Protein AF-A0A9D0LQC4-F1 (afdb_monomer)

Nearest PDB structures (foldseek):
  5oge-assembly3_H-2  TM=2.074E-01  e=7.549E-01  Saccharomyces cerevisiae S288C
  7z6n-assembly1_B  TM=1.451E-01  e=5.958E+00  Bordetella bronchiseptica

Mean predicted aligned error: 11.05 Å

pLDDT: mean 78.67, std 15.14, range [37.75, 95.81]

Solvent-accessible surface area (backbone atoms only — not comparable to full-atom values): 15958 Å² total; per-residue (Å²): 135,73,94,80,58,90,65,76,78,42,71,60,46,55,37,40,75,35,43,44,53,74,66,56,33,51,52,52,52,52,52,50,49,49,53,52,52,50,51,50,54,73,44,66,86,55,56,73,66,58,52,50,51,52,52,52,50,53,53,51,49,56,53,49,52,51,53,50,40,60,74,68,64,51,52,59,55,72,58,55,76,72,69,75,78,81,83,83,91,86,51,80,67,58,49,47,51,52,29,50,50,29,45,52,46,50,69,48,48,52,44,48,48,52,50,52,39,59,70,51,33,68,64,46,56,54,68,62,13,54,51,25,42,53,46,33,52,52,49,51,50,42,68,75,71,49,87,59,55,77,45,64,66,60,54,52,48,46,48,51,43,51,45,51,43,53,47,42,43,64,76,27,54,44,79,80,52,61,82,44,47,67,57,53,53,48,51,52,54,51,48,45,51,25,45,53,37,31,60,75,56,41,85,86,40,65,88,80,76,53,70,89,44,69,65,58,55,49,51,55,50,48,51,51,49,53,55,56,38,45,77,62,64,74,53,60,71,65,60,53,50,43,52,54,54,46,53,49,48,48,54,47,49,50,54,51,50,72,69,44,68,46,76,85,26,70,59,55,54,37,38,42,54,39,22,48,51,43,23,51,40,12,72,74,68,103

Radius of gyration: 23.38 Å; Cα contacts (8 Å, |Δi|>4): 230; chains: 1; bounding box: 57×48×60 Å

Foldseek 3Di:
DDPPDPDCPPQQNLVVVLPDDNLVSLLVVLVLVLVLLLLCLVCVVPDPVVNVVVVVVSVVVSVVVSVVSVVVSRRPNVVVVVVVDDDDDDDVVVLCCLAVVLLVCLQCVLLVLLVVLLVQQPAQALVLLVVLVVLLVQLVCCLPPNDFLPDPSLLVSLLSLLLSSLLSSLVRGDPVCVVCVVVVVVSLVSLLSSLCSNVVSVDPPCPPQDPPGSVVSNLVSVLVSLVSSVVSVVDPPSVNSSSSSSSSSSSSSVVQSSVDRDSVRPSSVSSSVSSVSSNCCNPPVD

Structure (mmCIF, N/CA/C/O backbone):
data_AF-A0A9D0LQC4-F1
#
_entry.id   AF-A0A9D0LQC4-F1
#
loop_
_atom_site.group_PDB
_atom_site.id
_atom_site.type_symbol
_atom_site.label_atom_id
_atom_site.label_alt_id
_atom_site.label_comp_id
_atom_site.label_asym_id
_atom_site.label_entity_id
_atom_site.label_seq_id
_atom_site.pdbx_PDB_ins_code
_atom_site.Cartn_x
_atom_site.Cartn_y
_atom_site.Cartn_z
_atom_site.occupancy
_atom_site.B_iso_or_equiv
_atom_site.auth_seq_id
_atom_site.auth_comp_id
_atom_site.auth_asym_id
_atom_site.auth_atom_id
_atom_site.pdbx_PDB_model_num
ATOM 1 N N . MET A 1 1 ? -18.569 -26.842 33.624 1.00 41.56 1 MET A N 1
ATOM 2 C CA . MET A 1 1 ? -17.775 -25.694 33.136 1.00 41.56 1 MET A CA 1
ATOM 3 C C . MET A 1 1 ? -17.081 -26.140 31.862 1.00 41.56 1 MET A C 1
ATOM 5 O O . MET A 1 1 ? -16.075 -26.830 31.942 1.00 41.56 1 MET A O 1
ATOM 9 N N . ASN A 1 2 ? -17.668 -25.853 30.701 1.00 42.66 2 ASN A N 1
ATOM 10 C CA . ASN A 1 2 ? -17.063 -26.209 29.420 1.00 42.66 2 ASN A CA 1
ATOM 11 C C . ASN A 1 2 ? -16.039 -25.136 29.048 1.00 42.66 2 ASN A C 1
ATOM 13 O O . ASN A 1 2 ? -16.407 -24.023 28.688 1.00 42.66 2 ASN A O 1
ATOM 17 N N . LEU A 1 3 ? -14.753 -25.476 29.144 1.00 49.00 3 LEU A N 1
ATOM 18 C CA . LEU A 1 3 ? -13.639 -24.588 28.788 1.00 49.00 3 LEU A CA 1
ATOM 19 C C . LEU A 1 3 ? -13.531 -24.328 27.266 1.00 49.00 3 LEU A C 1
ATOM 21 O O . LEU A 1 3 ? -12.740 -23.492 26.846 1.00 49.00 3 LEU A O 1
ATOM 25 N N . PHE A 1 4 ? -14.323 -25.040 26.453 1.00 50.53 4 PHE A N 1
ATOM 26 C CA . PHE A 1 4 ? -14.275 -25.033 24.984 1.00 50.53 4 PHE A CA 1
ATOM 27 C C . PHE A 1 4 ? -15.650 -24.884 24.315 1.00 50.53 4 PHE A C 1
ATOM 29 O O . PHE A 1 4 ? -15.791 -25.136 23.121 1.00 50.53 4 PHE A O 1
ATOM 36 N N . GLU A 1 5 ? -16.681 -24.475 25.056 1.00 47.91 5 GLU A N 1
ATOM 37 C CA . GLU A 1 5 ? -17.916 -24.021 24.412 1.00 47.91 5 GLU A CA 1
ATOM 38 C C . GLU A 1 5 ? -17.671 -22.616 23.861 1.00 47.91 5 GLU A C 1
ATOM 40 O O . GLU A 1 5 ? -17.075 -21.783 24.548 1.00 47.91 5 GLU A O 1
ATOM 45 N N . ALA A 1 6 ? -18.106 -22.342 22.628 1.00 42.09 6 ALA A N 1
ATOM 46 C CA . ALA A 1 6 ? -18.048 -21.008 22.040 1.00 42.09 6 ALA A CA 1
ATOM 47 C C . ALA A 1 6 ? -18.910 -20.050 22.881 1.00 42.09 6 ALA A C 1
ATOM 49 O O . ALA A 1 6 ? -20.108 -19.879 22.650 1.00 42.09 6 ALA A O 1
ATOM 50 N N . THR A 1 7 ? -18.312 -19.475 23.923 1.00 51.53 7 THR A N 1
ATOM 51 C CA . THR A 1 7 ? -18.994 -18.592 24.862 1.00 51.53 7 THR A CA 1
ATOM 52 C C . THR A 1 7 ? -19.377 -17.315 24.126 1.00 51.53 7 THR A C 1
ATOM 54 O O . THR A 1 7 ? -18.540 -16.554 23.650 1.00 51.53 7 THR A O 1
ATOM 57 N N . ARG A 1 8 ? -20.677 -17.027 24.050 1.00 52.09 8 ARG A N 1
ATOM 58 C CA . ARG A 1 8 ? -21.199 -15.788 23.448 1.00 52.09 8 ARG A CA 1
ATOM 59 C C . ARG A 1 8 ? -20.844 -14.512 24.233 1.00 52.09 8 ARG A C 1
ATOM 61 O O . ARG A 1 8 ? -21.282 -13.440 23.851 1.00 52.09 8 ARG A O 1
ATOM 68 N N . ASN A 1 9 ? -20.013 -14.597 25.275 1.00 57.03 9 ASN A N 1
ATOM 69 C CA . ASN A 1 9 ? -19.626 -13.475 26.140 1.00 57.03 9 ASN A CA 1
ATOM 70 C C . ASN A 1 9 ? -18.322 -12.776 25.717 1.00 57.03 9 ASN A C 1
ATOM 72 O O . ASN A 1 9 ? -17.733 -12.027 26.500 1.00 57.03 9 ASN A O 1
ATOM 76 N N . HIS A 1 10 ? -17.836 -12.999 24.495 1.00 71.44 10 HIS A N 1
ATOM 77 C CA . HIS A 1 10 ? -16.682 -12.257 23.996 1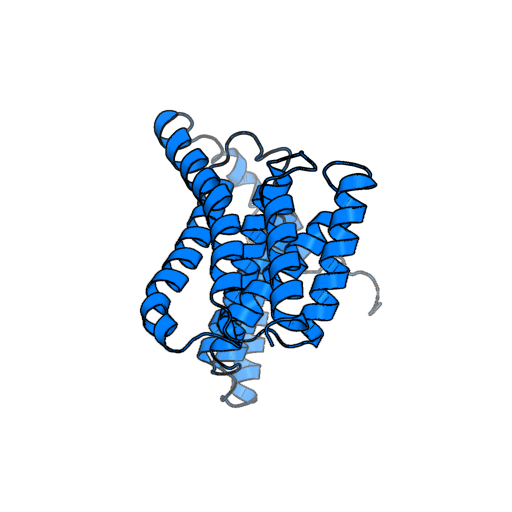.00 71.44 10 HIS A CA 1
ATOM 78 C C . HIS A 1 10 ? -17.007 -10.767 23.832 1.00 71.44 10 HIS A C 1
ATOM 80 O O . HIS A 1 10 ? -18.135 -10.395 23.508 1.00 71.44 10 HIS A O 1
ATOM 86 N N . ILE A 1 11 ? -15.986 -9.917 24.002 1.00 74.56 11 ILE A N 1
ATOM 87 C CA . ILE A 1 11 ? -16.073 -8.447 23.893 1.00 74.56 11 ILE A CA 1
ATOM 88 C C . ILE A 1 11 ? -16.845 -8.022 22.636 1.00 74.56 11 ILE A C 1
ATOM 90 O O . ILE A 1 11 ? -17.669 -7.117 22.687 1.00 74.56 11 ILE A O 1
ATOM 94 N N . HIS A 1 12 ? -16.638 -8.731 21.525 1.00 78.19 12 HIS A N 1
ATOM 95 C CA . HIS A 1 12 ? -17.353 -8.507 20.276 1.00 78.19 12 HIS A CA 1
ATOM 96 C C . HIS A 1 12 ? -18.886 -8.606 20.409 1.00 78.19 12 HIS A C 1
ATOM 98 O O . HIS A 1 12 ? -19.592 -7.724 19.929 1.00 78.19 12 HIS A O 1
ATOM 104 N N . HIS A 1 13 ? -19.403 -9.649 21.063 1.00 77.75 13 HIS A N 1
ATOM 105 C CA . HIS A 1 13 ? -20.843 -9.826 21.268 1.00 77.75 13 HIS A CA 1
ATOM 106 C C . HIS A 1 13 ? -21.399 -8.832 22.285 1.00 77.75 13 HIS A C 1
ATOM 108 O O . HIS A 1 13 ? -22.430 -8.233 22.019 1.00 77.75 13 HIS A O 1
ATOM 114 N N . ARG A 1 14 ? -20.661 -8.546 23.363 1.00 79.31 14 ARG A N 1
ATOM 115 C CA . ARG A 1 14 ? -21.047 -7.515 24.341 1.00 79.31 14 ARG A CA 1
ATOM 116 C C . ARG A 1 14 ? -21.185 -6.130 23.698 1.00 79.31 14 ARG A C 1
ATOM 118 O O . ARG A 1 14 ? -22.116 -5.391 23.993 1.00 79.31 14 ARG A O 1
ATOM 125 N N . LEU A 1 15 ? -20.301 -5.794 22.756 1.00 79.44 15 LEU A N 1
ATOM 126 C CA . LEU A 1 15 ? -20.423 -4.576 21.948 1.00 79.44 15 LEU A CA 1
ATOM 127 C C . LEU A 1 15 ? -21.655 -4.616 21.026 1.00 79.44 15 LEU A C 1
ATOM 129 O O . LEU A 1 15 ? -22.354 -3.612 20.901 1.00 79.44 15 LEU A O 1
ATOM 133 N N . LEU A 1 16 ? -21.966 -5.759 20.408 1.00 77.88 16 LEU A N 1
ATOM 134 C CA . LEU A 1 16 ? -23.202 -5.899 19.624 1.00 77.88 16 LEU A CA 1
ATOM 135 C C . LEU A 1 16 ? -24.456 -5.715 20.495 1.00 77.88 16 LEU A C 1
ATOM 137 O O . LEU A 1 16 ? -25.392 -5.040 20.071 1.00 77.88 16 LEU A O 1
ATOM 141 N N . ASP A 1 17 ? -24.451 -6.242 21.719 1.00 79.19 17 ASP A N 1
ATOM 142 C CA . ASP A 1 17 ? -25.559 -6.122 22.674 1.00 79.19 17 ASP A CA 1
ATOM 143 C C . ASP A 1 17 ? -25.760 -4.669 23.155 1.00 79.19 17 ASP A C 1
ATOM 145 O O . ASP A 1 17 ? -26.887 -4.245 23.421 1.00 79.19 17 ASP A O 1
ATOM 149 N N . LEU A 1 18 ? -24.689 -3.863 23.172 1.00 76.06 18 LEU A N 1
ATOM 150 C CA . LEU A 1 18 ? -24.723 -2.406 23.395 1.00 76.06 18 LEU A CA 1
ATOM 151 C C . LEU A 1 18 ? -25.233 -1.604 22.173 1.00 76.06 18 LEU A C 1
ATOM 153 O O . LEU A 1 18 ? -25.428 -0.385 22.244 1.00 76.06 18 LEU A O 1
ATOM 157 N N . GLY A 1 19 ? -25.492 -2.277 21.048 1.00 75.50 19 GLY A N 1
ATOM 158 C CA . GLY A 1 19 ? -26.055 -1.689 19.833 1.00 75.50 19 GLY A CA 1
ATOM 159 C C . GLY A 1 19 ? -25.027 -1.225 18.797 1.00 75.50 19 GLY A C 1
ATOM 160 O O . GLY A 1 19 ? -25.399 -0.477 17.889 1.00 75.50 19 GLY A O 1
ATOM 161 N N . PHE A 1 20 ? -23.759 -1.643 18.906 1.00 74.19 20 PHE A N 1
ATOM 162 C CA . PHE A 1 20 ? -22.771 -1.450 17.839 1.00 74.19 20 PHE A CA 1
ATOM 163 C C . PHE A 1 20 ? -23.038 -2.404 16.667 1.00 74.19 20 PHE A C 1
ATOM 165 O O . PHE A 1 20 ? -23.526 -3.519 16.847 1.00 74.19 20 PHE A O 1
ATOM 172 N N . ILE A 1 21 ? -22.702 -1.986 15.444 1.00 77.94 21 ILE A N 1
ATOM 173 C CA . ILE A 1 21 ? -22.691 -2.902 14.291 1.00 77.94 21 ILE A CA 1
ATOM 174 C C . ILE A 1 21 ? -21.387 -3.708 14.257 1.00 77.94 21 ILE A C 1
ATOM 176 O O . ILE A 1 21 ? -20.356 -3.253 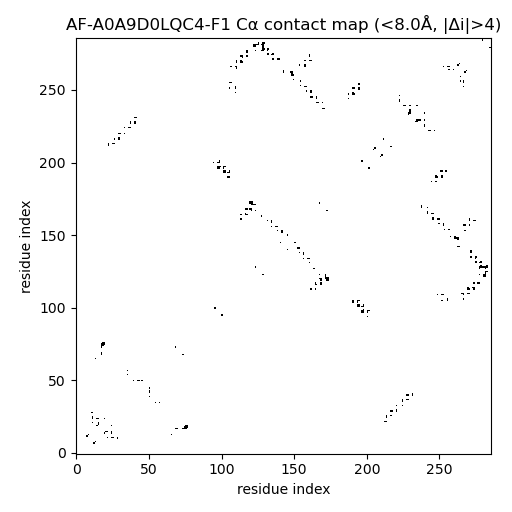14.744 1.00 77.94 21 ILE A O 1
ATOM 180 N N . HIS A 1 22 ? -21.404 -4.873 13.602 1.00 74.38 22 HIS A N 1
ATOM 181 C CA . HIS A 1 22 ? -20.256 -5.792 13.520 1.00 74.38 22 HIS A CA 1
ATOM 182 C C . HIS A 1 22 ? -18.936 -5.097 13.140 1.00 74.38 22 HIS A C 1
ATOM 184 O O . HIS A 1 22 ? -17.911 -5.299 13.783 1.00 74.38 22 HIS A O 1
ATOM 190 N N . GLN A 1 23 ? -18.974 -4.217 12.135 1.00 68.50 23 GLN A N 1
ATOM 191 C CA . GLN A 1 23 ? -17.798 -3.467 11.686 1.00 68.50 23 GLN A CA 1
ATOM 192 C C . GLN A 1 23 ? -17.237 -2.539 12.773 1.00 68.50 23 GLN A C 1
ATOM 194 O O . GLN A 1 23 ? -16.025 -2.445 12.933 1.00 68.50 23 GLN A O 1
ATOM 199 N N . GLU A 1 24 ? -18.104 -1.878 13.540 1.00 72.00 24 GLU A N 1
ATOM 200 C CA . GLU A 1 24 ? -17.698 -0.957 14.606 1.00 72.00 24 GLU A CA 1
ATOM 201 C C . GLU A 1 24 ? -17.077 -1.712 15.775 1.00 72.00 24 GLU A C 1
ATOM 203 O O . GLU A 1 24 ? -16.017 -1.319 16.258 1.00 72.00 24 GLU A O 1
ATOM 208 N N . SER A 1 25 ? -17.675 -2.842 16.163 1.00 78.38 25 SER A N 1
ATOM 209 C CA . SER A 1 25 ? -17.123 -3.718 17.197 1.00 78.38 25 SER A CA 1
ATOM 210 C C . SER A 1 25 ? -15.699 -4.161 16.852 1.00 78.38 25 SER A C 1
ATOM 212 O O . SER A 1 25 ? -14.809 -4.107 17.699 1.00 78.38 25 SER A O 1
ATOM 214 N N . VAL A 1 26 ? -15.452 -4.549 15.597 1.00 77.56 26 VAL A N 1
ATOM 215 C CA . VAL A 1 26 ? -14.119 -4.971 15.145 1.00 77.56 26 VAL A CA 1
ATOM 216 C C . VAL A 1 26 ? -13.118 -3.806 15.143 1.00 77.56 26 VAL A C 1
ATOM 218 O O . VAL A 1 26 ? -11.999 -3.972 15.622 1.00 77.56 26 VAL A O 1
ATOM 221 N N . ILE A 1 27 ? -13.515 -2.609 14.693 1.00 74.44 27 ILE A N 1
ATOM 222 C CA . ILE A 1 27 ? -12.653 -1.410 14.722 1.00 74.44 27 ILE A CA 1
ATOM 223 C C . ILE A 1 27 ? -12.265 -1.034 16.158 1.00 74.44 27 ILE A C 1
ATOM 225 O O . ILE A 1 27 ? -11.111 -0.676 16.407 1.00 74.44 27 ILE A O 1
ATOM 229 N N . ILE A 1 28 ? -13.200 -1.132 17.108 1.00 78.69 28 ILE A N 1
ATOM 230 C CA . ILE A 1 28 ? -12.937 -0.882 18.533 1.00 78.69 28 ILE A CA 1
ATOM 231 C C . ILE A 1 28 ? -11.916 -1.891 19.066 1.00 78.69 28 ILE A C 1
ATOM 233 O O . ILE A 1 28 ? -10.938 -1.491 19.695 1.00 78.69 28 ILE A O 1
ATOM 237 N N . ILE A 1 29 ? -12.104 -3.182 18.774 1.00 82.75 29 ILE A N 1
ATOM 238 C CA . ILE A 1 29 ? -11.183 -4.241 19.208 1.00 82.75 29 ILE A CA 1
ATOM 239 C C . ILE A 1 29 ? -9.777 -4.008 18.644 1.00 82.75 29 ILE A C 1
ATOM 241 O O . ILE A 1 29 ? -8.808 -4.074 19.397 1.00 82.75 29 ILE A O 1
ATOM 245 N N . TYR A 1 30 ? -9.644 -3.678 17.357 1.00 80.75 30 TYR A N 1
ATOM 246 C CA . TYR A 1 30 ? -8.330 -3.414 16.765 1.00 80.75 30 TYR A CA 1
ATOM 247 C C . TYR A 1 30 ? -7.676 -2.144 17.316 1.00 80.75 30 TYR A C 1
ATOM 249 O O . TYR A 1 30 ? -6.467 -2.113 17.536 1.00 80.75 30 TYR A O 1
ATOM 257 N N . SER A 1 31 ? -8.464 -1.103 17.582 1.00 79.31 31 SER A N 1
ATOM 258 C CA . SER A 1 31 ? -7.963 0.132 18.192 1.00 79.31 31 SER A CA 1
ATOM 259 C C . SER A 1 31 ? -7.447 -0.130 19.608 1.00 79.31 31 SER A C 1
ATOM 261 O O . SER A 1 31 ? -6.374 0.340 19.978 1.00 79.31 31 SER A O 1
ATOM 263 N N . LEU A 1 32 ? -8.169 -0.944 20.382 1.00 86.62 32 LEU A N 1
ATOM 264 C CA . LEU A 1 32 ? -7.732 -1.375 21.702 1.00 86.62 32 LEU A CA 1
ATOM 265 C C . LEU A 1 32 ? -6.452 -2.218 21.624 1.00 86.62 32 LEU A C 1
ATOM 267 O O . LEU A 1 32 ? -5.502 -1.957 22.359 1.00 86.62 32 LEU A O 1
ATOM 271 N N . GLN A 1 33 ? -6.393 -3.183 20.701 1.00 87.94 33 GLN A N 1
ATOM 272 C CA . GLN A 1 33 ? -5.187 -3.971 20.439 1.00 87.94 33 GLN A CA 1
ATOM 273 C C . GLN A 1 33 ? -3.985 -3.065 20.141 1.00 87.94 33 GLN A C 1
ATOM 275 O O . GLN A 1 33 ? -2.893 -3.307 20.649 1.00 87.94 33 GLN A O 1
ATOM 280 N N . MET A 1 34 ? -4.181 -1.991 19.377 1.00 82.75 34 MET A N 1
ATOM 281 C CA . MET A 1 34 ? -3.117 -1.034 19.086 1.00 82.75 34 MET A CA 1
ATOM 282 C C . MET A 1 34 ? -2.615 -0.269 20.302 1.00 82.75 34 MET A C 1
ATOM 284 O O . MET A 1 34 ? -1.412 -0.015 20.390 1.00 82.75 34 MET A O 1
ATOM 288 N N . VAL A 1 35 ? -3.489 0.063 21.254 1.00 86.62 35 VAL A N 1
ATOM 289 C CA . VAL A 1 35 ? -3.068 0.636 22.539 1.00 86.62 35 VAL A CA 1
ATOM 290 C C . VAL A 1 35 ? -2.161 -0.350 23.274 1.00 86.62 35 VAL A C 1
ATOM 292 O O . VAL A 1 35 ? -1.063 0.028 23.673 1.00 86.62 35 VAL A O 1
ATOM 295 N N . PHE A 1 36 ? -2.552 -1.626 23.365 1.00 89.19 36 PHE A N 1
ATOM 296 C CA . PHE A 1 36 ? -1.725 -2.660 23.997 1.00 89.19 36 PHE A CA 1
ATOM 297 C C . PHE A 1 36 ? -0.366 -2.835 23.310 1.00 89.19 36 PHE A C 1
ATOM 299 O O . PHE A 1 36 ? 0.660 -2.843 23.988 1.00 89.19 36 PHE A O 1
ATOM 306 N N . VAL A 1 37 ? -0.337 -2.930 21.975 1.00 86.50 37 VAL A N 1
ATOM 307 C CA . VAL A 1 37 ? 0.913 -3.048 21.202 1.00 86.50 37 VAL A CA 1
ATOM 308 C C . VAL A 1 37 ? 1.810 -1.832 21.433 1.00 86.50 37 VAL A C 1
ATOM 310 O O . VAL A 1 37 ? 3.004 -1.983 21.676 1.00 86.50 37 VAL A O 1
ATOM 313 N N . THR A 1 38 ? 1.235 -0.628 21.415 1.00 84.88 38 THR A N 1
ATOM 314 C CA . THR A 1 38 ? 1.976 0.619 21.644 1.00 84.88 38 THR A CA 1
ATOM 315 C C . THR A 1 38 ? 2.577 0.657 23.045 1.00 84.88 38 THR A C 1
ATOM 317 O O . THR A 1 38 ? 3.768 0.928 23.187 1.00 84.88 38 THR A O 1
ATOM 320 N N . CYS A 1 39 ? 1.794 0.326 24.074 1.00 87.81 39 CYS A N 1
ATOM 321 C CA . CYS A 1 39 ? 2.292 0.219 25.443 1.00 87.81 39 CYS A CA 1
ATOM 322 C C . CYS A 1 39 ? 3.417 -0.815 25.553 1.00 87.81 39 CYS A C 1
ATOM 324 O O . CYS A 1 39 ? 4.441 -0.516 26.157 1.00 87.81 39 CYS A O 1
ATOM 326 N N . GLY A 1 40 ? 3.272 -1.988 24.928 1.00 86.88 40 GLY A N 1
ATOM 327 C CA . GLY A 1 40 ? 4.304 -3.027 24.936 1.00 86.88 40 GLY A CA 1
ATOM 328 C C . GLY A 1 40 ? 5.621 -2.577 24.301 1.00 86.88 40 GLY A C 1
ATOM 329 O O . GLY A 1 40 ? 6.687 -2.843 24.847 1.00 86.88 40 GLY A O 1
ATOM 330 N N . VAL A 1 41 ? 5.566 -1.844 23.184 1.00 84.25 41 VAL A N 1
ATOM 331 C CA . VAL A 1 41 ? 6.770 -1.294 22.538 1.00 84.25 41 VAL A CA 1
ATOM 332 C C . VAL A 1 41 ? 7.427 -0.215 23.399 1.00 84.25 41 VAL A C 1
ATOM 334 O O . VAL A 1 41 ? 8.650 -0.209 23.525 1.00 84.25 41 VAL A O 1
ATOM 337 N N . LEU A 1 42 ? 6.642 0.698 23.980 1.00 85.69 42 LEU A N 1
ATOM 338 C CA . LEU A 1 42 ? 7.171 1.812 24.775 1.00 85.69 42 LEU A CA 1
ATOM 339 C C . LEU A 1 42 ? 7.748 1.352 26.119 1.00 85.69 42 LEU A C 1
ATOM 341 O O . LEU A 1 42 ? 8.769 1.874 26.548 1.00 85.69 42 LEU A O 1
ATOM 345 N N . LEU A 1 43 ? 7.125 0.359 26.754 1.00 89.31 43 LEU A N 1
ATOM 346 C CA . LEU A 1 43 ? 7.527 -0.172 28.059 1.00 89.31 43 LEU A CA 1
ATOM 347 C C . LEU A 1 43 ? 8.497 -1.357 27.949 1.00 89.31 43 LEU A C 1
ATOM 349 O O . LEU A 1 43 ? 8.781 -2.008 28.946 1.00 89.31 43 LEU A O 1
ATOM 353 N N . ARG A 1 44 ? 9.021 -1.666 26.756 1.00 86.75 44 ARG A N 1
ATOM 354 C CA . ARG A 1 44 ? 9.845 -2.868 26.507 1.00 86.75 44 ARG A CA 1
ATOM 355 C C . ARG A 1 44 ? 11.107 -2.990 27.370 1.00 86.75 44 ARG A C 1
ATOM 357 O O . ARG A 1 44 ? 11.668 -4.076 27.453 1.00 86.75 44 ARG A O 1
ATOM 364 N N . TYR A 1 45 ? 11.601 -1.875 27.906 1.00 88.81 45 TYR A N 1
ATOM 365 C CA . TYR A 1 45 ? 12.809 -1.812 28.733 1.00 88.81 45 TYR A CA 1
ATOM 366 C C . TYR A 1 45 ? 12.494 -1.613 30.221 1.00 88.81 45 TYR A C 1
ATOM 368 O O . TYR A 1 45 ? 13.413 -1.514 31.028 1.00 88.81 45 TYR A O 1
ATOM 376 N N . GLU A 1 46 ? 11.211 -1.543 30.575 1.00 92.69 46 GLU A N 1
ATOM 377 C CA . GLU A 1 46 ? 10.758 -1.414 31.955 1.00 92.69 46 GLU A CA 1
ATOM 378 C C . GLU A 1 46 ? 10.719 -2.775 32.659 1.00 92.69 46 GLU A C 1
ATOM 380 O O . GLU A 1 46 ? 10.851 -3.836 32.042 1.00 92.69 46 GLU A O 1
ATOM 385 N N . SER A 1 47 ? 10.526 -2.755 33.979 1.00 94.25 47 SER A N 1
ATOM 386 C CA . SER A 1 47 ? 10.437 -3.980 34.772 1.00 94.25 47 SER A CA 1
ATOM 387 C C . SER A 1 47 ? 9.219 -4.830 34.387 1.00 94.25 47 SER A C 1
ATOM 389 O O . SER A 1 47 ? 8.143 -4.321 34.055 1.00 94.25 47 SER A O 1
ATOM 391 N N . ASN A 1 48 ? 9.358 -6.154 34.506 1.00 92.75 48 ASN A N 1
ATOM 392 C CA . ASN A 1 48 ? 8.265 -7.099 34.245 1.00 92.75 48 ASN A CA 1
ATOM 393 C C . ASN A 1 48 ? 7.020 -6.801 35.097 1.00 92.75 48 ASN A C 1
ATOM 395 O O . ASN A 1 48 ? 5.894 -6.983 34.638 1.00 92.75 48 ASN A O 1
ATOM 399 N N . GLU A 1 49 ? 7.223 -6.313 36.322 1.00 94.88 49 GLU A N 1
ATOM 400 C CA . GLU A 1 49 ? 6.152 -5.920 37.239 1.00 94.88 49 GLU A CA 1
ATOM 401 C C . GLU A 1 49 ? 5.376 -4.709 36.716 1.00 94.88 49 GLU A C 1
ATOM 403 O O . GLU A 1 49 ? 4.146 -4.722 36.713 1.00 94.88 49 GLU A O 1
ATOM 408 N N . MET A 1 50 ? 6.077 -3.688 36.209 1.00 92.69 50 MET A N 1
ATOM 409 C CA . MET A 1 50 ? 5.447 -2.501 35.634 1.00 92.69 50 MET A CA 1
ATOM 410 C C . MET A 1 50 ? 4.669 -2.842 34.360 1.00 92.69 50 MET A C 1
ATOM 412 O O . MET A 1 50 ? 3.527 -2.408 34.202 1.00 92.69 50 MET A O 1
ATOM 416 N N . ILE A 1 51 ? 5.239 -3.675 33.483 1.00 92.25 51 ILE A N 1
ATOM 417 C CA . ILE A 1 51 ? 4.554 -4.157 32.275 1.00 92.25 51 ILE A CA 1
ATOM 418 C C . ILE A 1 51 ? 3.281 -4.929 32.655 1.00 92.25 51 ILE A C 1
ATOM 420 O O . ILE A 1 51 ? 2.212 -4.672 32.093 1.00 92.25 51 ILE A O 1
ATOM 424 N N . ALA A 1 52 ? 3.367 -5.835 33.635 1.00 92.94 52 ALA A N 1
ATOM 425 C CA . ALA A 1 52 ? 2.221 -6.603 34.117 1.00 92.94 52 ALA A CA 1
ATOM 426 C C . ALA A 1 52 ? 1.141 -5.701 34.734 1.00 92.94 52 ALA A C 1
ATOM 428 O O . ALA A 1 52 ? -0.041 -5.866 34.429 1.00 92.94 52 ALA A O 1
ATOM 429 N N . ALA A 1 53 ? 1.534 -4.715 35.545 1.00 94.44 53 ALA A N 1
ATOM 430 C CA . ALA A 1 53 ? 0.616 -3.761 36.159 1.00 94.44 53 ALA A CA 1
ATOM 431 C C . ALA A 1 53 ? -0.127 -2.924 35.106 1.00 94.44 53 ALA A C 1
ATOM 433 O O . ALA A 1 53 ? -1.349 -2.789 35.181 1.00 94.44 53 ALA A O 1
ATOM 434 N N . VAL A 1 54 ? 0.578 -2.416 34.088 1.00 93.31 54 VAL A N 1
ATOM 435 C CA . VAL A 1 54 ? -0.038 -1.656 32.988 1.00 93.31 54 VAL A CA 1
ATOM 436 C C . VAL A 1 54 ? -0.975 -2.540 32.167 1.00 93.31 54 VAL A C 1
ATOM 438 O O . VAL A 1 54 ? -2.095 -2.124 31.869 1.00 93.31 54 VAL A O 1
ATOM 441 N N . TYR A 1 55 ? -0.566 -3.767 31.835 1.00 92.81 55 TYR A N 1
ATOM 442 C CA . TYR A 1 55 ? -1.407 -4.709 31.096 1.00 92.81 55 TYR A CA 1
ATOM 443 C C . TYR A 1 55 ? -2.703 -5.034 31.851 1.00 92.81 55 TYR A C 1
ATOM 445 O O . TYR A 1 55 ? -3.794 -4.913 31.289 1.00 92.81 55 TYR A O 1
ATOM 453 N N . LEU A 1 56 ? -2.596 -5.398 33.133 1.00 94.06 56 LEU A N 1
ATOM 454 C CA . LEU A 1 56 ? -3.751 -5.700 33.978 1.00 94.06 56 LEU A CA 1
ATOM 455 C C . LEU A 1 56 ? -4.634 -4.468 34.186 1.00 94.06 56 LEU A C 1
ATOM 457 O O . LEU A 1 56 ? -5.855 -4.587 34.122 1.00 94.06 56 LEU A O 1
ATOM 461 N N . GLY A 1 57 ? -4.039 -3.287 34.372 1.00 94.31 57 GLY A N 1
ATOM 462 C CA . GLY A 1 57 ? -4.764 -2.024 34.501 1.00 94.31 57 GLY A CA 1
ATOM 463 C C . GLY A 1 57 ? -5.562 -1.675 33.244 1.00 94.31 57 GLY A C 1
ATOM 464 O O . GLY A 1 57 ? -6.745 -1.347 33.334 1.00 94.31 57 GLY A O 1
ATOM 465 N N . LEU A 1 58 ? -4.955 -1.811 32.061 1.00 91.25 58 LEU A N 1
ATOM 466 C CA . LEU A 1 58 ? -5.639 -1.607 30.782 1.00 91.25 58 LEU A CA 1
ATOM 467 C C . LEU A 1 58 ? -6.756 -2.632 30.569 1.00 91.25 58 LEU A C 1
ATOM 469 O O . LEU A 1 58 ? -7.870 -2.251 30.215 1.00 91.25 58 LEU A O 1
ATOM 473 N N . ALA A 1 59 ? -6.496 -3.917 30.825 1.00 90.38 59 ALA A N 1
ATOM 474 C CA . ALA A 1 59 ? -7.508 -4.962 30.708 1.00 90.38 59 ALA A CA 1
ATOM 475 C C . ALA A 1 59 ? -8.690 -4.708 31.659 1.00 90.38 59 ALA A C 1
ATOM 477 O O . ALA A 1 59 ? -9.845 -4.708 31.229 1.00 90.38 59 ALA A O 1
ATOM 478 N N . ALA A 1 60 ? -8.412 -4.421 32.933 1.00 91.19 60 ALA A N 1
ATOM 479 C CA . ALA A 1 60 ? -9.428 -4.097 33.927 1.00 91.19 60 ALA A CA 1
ATOM 480 C C . ALA A 1 60 ? -10.231 -2.850 33.533 1.00 91.19 60 ALA A C 1
ATOM 482 O O . ALA A 1 60 ? -11.454 -2.867 33.642 1.00 91.19 60 ALA A O 1
ATOM 483 N N . SER A 1 61 ? -9.572 -1.807 33.017 1.00 89.88 61 SER A N 1
ATOM 484 C CA . SER A 1 61 ? -10.223 -0.587 32.524 1.00 89.88 61 SER A CA 1
ATOM 485 C C . SER A 1 61 ? -11.215 -0.884 31.397 1.00 89.88 61 SER A C 1
ATOM 487 O O . SER A 1 61 ? -12.369 -0.463 31.463 1.00 89.88 61 SER A O 1
ATOM 489 N N . VAL A 1 62 ? -10.822 -1.695 30.408 1.00 87.88 62 VAL A N 1
ATOM 490 C CA . VAL A 1 62 ? -11.709 -2.110 29.307 1.00 87.88 62 VAL A CA 1
ATOM 491 C C . VAL A 1 62 ? -12.954 -2.815 29.840 1.00 87.88 62 VAL A C 1
ATOM 493 O O . VAL A 1 62 ? -14.075 -2.462 29.468 1.00 87.88 62 VAL A O 1
ATOM 496 N N . PHE A 1 63 ? -12.781 -3.789 30.737 1.00 86.50 63 PHE A N 1
ATOM 497 C CA . PHE A 1 63 ? -13.911 -4.508 31.326 1.00 86.50 63 PHE A CA 1
ATOM 498 C C . PHE A 1 63 ? -14.771 -3.617 32.230 1.00 86.50 63 PHE A C 1
ATOM 500 O O . PHE A 1 63 ? -15.993 -3.757 32.223 1.00 86.50 63 PHE A O 1
ATOM 507 N N . ALA A 1 64 ? -14.169 -2.689 32.976 1.00 87.12 64 ALA A N 1
ATOM 508 C CA . ALA A 1 64 ? -14.885 -1.739 33.819 1.00 87.12 64 ALA A CA 1
ATOM 509 C C . ALA A 1 64 ? -15.760 -0.798 32.982 1.00 87.12 64 ALA A C 1
ATOM 511 O O . ALA A 1 64 ? -16.938 -0.629 33.296 1.00 87.12 64 ALA A O 1
ATOM 512 N N . VAL A 1 65 ? -15.223 -0.251 31.886 1.00 85.62 65 VAL A N 1
ATOM 513 C CA . VAL A 1 65 ? -15.969 0.607 30.954 1.00 85.62 65 VAL A CA 1
ATOM 514 C C . VAL A 1 65 ? -17.123 -0.160 30.308 1.00 85.62 65 VAL A C 1
ATOM 516 O O . VAL A 1 65 ? -18.239 0.353 30.282 1.00 85.62 65 VAL A O 1
ATOM 519 N N . LEU A 1 66 ? -16.898 -1.396 29.847 1.00 83.75 66 LEU A N 1
ATOM 520 C CA . LEU A 1 66 ? -17.966 -2.231 29.279 1.00 83.75 66 LEU A CA 1
ATOM 521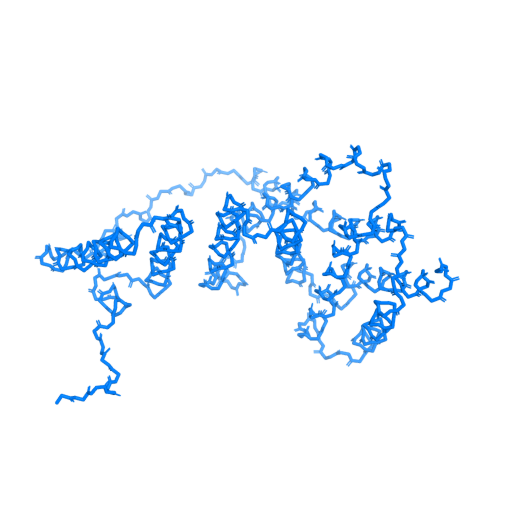 C C . LEU A 1 66 ? -19.062 -2.539 30.308 1.00 83.75 66 LEU A C 1
ATOM 523 O O . LEU A 1 66 ? -20.241 -2.358 30.019 1.00 83.75 66 LEU A O 1
ATOM 527 N N . ASN A 1 67 ? -18.690 -2.929 31.530 1.00 84.69 67 ASN A N 1
ATOM 528 C CA . ASN A 1 67 ? -19.653 -3.184 32.603 1.00 84.69 67 ASN A CA 1
ATOM 529 C C . ASN A 1 67 ? -20.450 -1.920 32.973 1.00 84.69 67 ASN A C 1
ATOM 531 O O . ASN A 1 67 ? -21.644 -2.004 33.258 1.00 84.69 67 ASN A O 1
ATOM 535 N N . LEU A 1 68 ? -19.809 -0.748 32.989 1.00 84.81 68 LEU A N 1
ATOM 536 C CA . LEU A 1 68 ? -20.475 0.521 33.289 1.00 84.81 68 LEU A CA 1
ATOM 537 C C . LEU A 1 68 ? -21.422 0.944 32.155 1.00 84.81 68 LEU A C 1
ATOM 539 O O . LEU A 1 68 ? -22.527 1.421 32.419 1.00 84.81 68 LEU A O 1
ATOM 543 N N . ALA A 1 69 ? -21.024 0.724 30.901 1.00 81.81 69 ALA A N 1
ATOM 544 C CA . ALA A 1 69 ? -21.860 0.954 29.726 1.00 81.81 69 ALA A CA 1
ATOM 545 C C . ALA A 1 69 ? -23.108 0.053 29.729 1.00 81.81 69 ALA A C 1
ATOM 547 O O . ALA A 1 69 ? -24.215 0.524 29.474 1.00 81.81 69 ALA A O 1
ATOM 548 N N . GLU A 1 70 ? -22.954 -1.219 30.104 1.00 81.62 70 GLU A N 1
ATOM 549 C CA . GLU A 1 70 ? -24.070 -2.162 30.232 1.00 81.62 70 GLU A CA 1
ATOM 550 C C . GLU A 1 70 ? -25.015 -1.776 31.377 1.00 81.62 70 GLU A C 1
ATOM 552 O O . GLU A 1 70 ? -26.233 -1.754 31.198 1.00 81.62 70 GLU A O 1
ATOM 557 N N . ARG A 1 71 ? -24.470 -1.408 32.546 1.00 80.12 71 ARG A N 1
ATOM 558 C CA . ARG A 1 71 ? -25.269 -1.001 33.717 1.00 80.12 71 ARG A CA 1
ATOM 559 C C . ARG A 1 71 ? -26.001 0.324 33.530 1.00 80.12 71 ARG A C 1
ATOM 561 O O . ARG A 1 71 ? -27.076 0.497 34.091 1.00 80.12 71 ARG A O 1
ATOM 568 N N . SER A 1 72 ? -25.436 1.250 32.759 1.00 76.06 72 SER A N 1
ATOM 569 C CA . SER A 1 72 ? -26.078 2.534 32.443 1.00 76.06 72 SER A CA 1
ATOM 570 C C . SER A 1 72 ? -27.176 2.416 31.380 1.00 76.06 72 SER A C 1
ATOM 572 O O . SER A 1 72 ? -27.822 3.413 31.063 1.00 76.06 72 SER A O 1
ATOM 574 N N . GLY A 1 73 ? -27.415 1.215 30.832 1.00 65.88 73 GLY A N 1
ATOM 575 C CA . GLY A 1 73 ? -28.408 0.998 29.780 1.00 65.88 73 GLY A CA 1
ATOM 576 C C . GLY A 1 73 ? -28.066 1.742 28.489 1.00 65.88 73 GLY A C 1
ATOM 577 O O . GLY A 1 73 ? -28.962 2.066 27.708 1.00 65.88 73 GLY A O 1
ATOM 578 N N . TRP A 1 74 ? -26.784 2.051 28.268 1.00 59.47 74 TRP A N 1
ATOM 579 C CA . TRP A 1 74 ? -26.349 2.875 27.151 1.00 59.47 74 TRP A CA 1
ATOM 580 C C . TRP A 1 74 ? -26.535 2.122 25.829 1.00 59.47 74 TRP A C 1
ATOM 582 O O . TRP A 1 74 ? -25.785 1.207 25.502 1.00 59.47 74 TRP A O 1
ATOM 592 N N . ARG A 1 75 ? -27.565 2.499 25.063 1.00 62.88 75 ARG A N 1
ATOM 593 C CA . ARG A 1 75 ? -27.882 1.913 23.752 1.00 62.88 75 ARG A CA 1
ATOM 594 C C . ARG A 1 75 ? -27.530 2.896 22.644 1.00 62.88 75 ARG A C 1
ATOM 596 O O . ARG A 1 75 ? -28.276 3.831 22.355 1.00 62.88 75 ARG A O 1
ATOM 603 N N . PHE A 1 76 ? -26.397 2.669 21.983 1.00 57.75 76 PHE A N 1
ATOM 604 C CA . PHE A 1 76 ? -25.872 3.578 20.954 1.00 57.75 76 PHE A CA 1
ATOM 605 C C . PHE A 1 76 ? -26.790 3.679 19.713 1.00 57.75 76 PHE A C 1
ATOM 607 O O . PHE A 1 76 ? -26.791 4.685 18.999 1.00 57.75 76 PHE A O 1
ATOM 614 N N . ALA A 1 77 ? -27.621 2.657 19.474 1.00 54.41 77 ALA A N 1
ATOM 615 C CA . ALA A 1 77 ? -28.528 2.567 18.328 1.00 54.41 77 ALA A CA 1
ATOM 616 C C . ALA A 1 77 ? -29.638 3.641 18.312 1.00 54.41 77 ALA A C 1
ATOM 618 O O . ALA A 1 77 ? -30.056 4.071 17.234 1.00 54.41 77 ALA A O 1
ATOM 619 N N . GLU A 1 78 ? -30.093 4.117 19.475 1.00 52.66 78 GLU A N 1
ATOM 620 C CA . GLU A 1 78 ? -31.211 5.069 19.568 1.00 52.66 78 GLU A CA 1
ATOM 621 C C . GLU A 1 78 ? -30.794 6.501 19.185 1.00 52.66 78 GLU A C 1
ATOM 623 O O . GLU A 1 78 ? -31.578 7.261 18.613 1.00 52.66 78 GLU A O 1
ATOM 628 N N . ASN A 1 79 ? -29.509 6.836 19.355 1.00 49.28 79 ASN A N 1
ATOM 629 C CA . ASN A 1 79 ? -28.970 8.155 19.015 1.00 49.28 79 ASN A CA 1
ATOM 630 C C . ASN A 1 79 ? -28.653 8.318 17.512 1.00 49.28 79 ASN A C 1
ATOM 632 O O . ASN A 1 79 ? -28.605 9.435 16.995 1.00 49.28 79 ASN A O 1
ATOM 636 N N . ARG A 1 80 ? -28.500 7.210 16.766 1.00 53.62 80 ARG A N 1
ATOM 637 C CA . ARG A 1 80 ? -28.191 7.229 15.321 1.00 53.62 80 ARG A CA 1
ATOM 638 C C . ARG A 1 80 ? -29.381 7.667 14.457 1.00 53.62 80 ARG A C 1
ATOM 640 O O . ARG A 1 80 ? -29.175 8.208 13.373 1.00 53.62 80 ARG A O 1
ATOM 647 N N . ARG A 1 81 ? -30.624 7.494 14.931 1.00 46.16 81 ARG A N 1
ATOM 648 C CA . ARG A 1 81 ? -31.826 7.997 14.232 1.00 46.16 81 ARG A CA 1
ATOM 649 C C . ARG A 1 81 ? -31.965 9.524 14.289 1.00 46.16 81 ARG A C 1
ATOM 651 O O . ARG A 1 81 ? -32.631 10.076 13.422 1.00 46.16 81 ARG A O 1
ATOM 658 N N . ARG A 1 82 ? -31.318 10.209 15.244 1.00 43.44 82 ARG A N 1
ATOM 659 C CA . ARG A 1 82 ? -31.367 11.679 15.375 1.00 43.44 82 ARG A CA 1
ATOM 660 C C . ARG A 1 82 ? -30.242 12.423 14.647 1.00 43.44 82 ARG A C 1
ATOM 662 O O . ARG A 1 82 ? -30.445 13.573 14.289 1.00 43.44 82 ARG A O 1
ATOM 669 N N . SER A 1 83 ? -29.100 11.791 14.362 1.00 42.47 83 SER A N 1
ATOM 670 C CA . SER A 1 83 ? -27.960 12.455 13.696 1.00 42.47 83 SER A CA 1
ATOM 671 C C . SER A 1 83 ? -27.870 12.202 12.180 1.00 42.47 83 SER A C 1
ATOM 673 O O . SER A 1 83 ? -26.843 12.480 11.563 1.00 42.47 83 SER A O 1
ATOM 675 N N . GLY A 1 84 ? -28.908 11.612 11.575 1.00 43.53 84 GLY A N 1
ATOM 676 C CA . GLY A 1 84 ? -28.930 11.189 10.166 1.00 43.53 84 GLY A CA 1
ATOM 677 C C . GLY A 1 84 ? -29.322 12.273 9.157 1.00 43.53 84 GLY A C 1
ATOM 678 O O . GLY A 1 84 ? -29.460 11.976 7.971 1.00 43.53 84 GLY A O 1
ATOM 679 N N . GLN A 1 85 ? -29.510 13.512 9.601 1.00 42.22 85 GLN A N 1
ATOM 680 C CA . GLN A 1 85 ? -29.793 14.654 8.743 1.00 42.22 85 GLN A CA 1
ATOM 681 C C . GLN A 1 85 ? -28.864 15.792 9.129 1.00 42.22 85 GLN A C 1
ATOM 683 O O . GLN A 1 85 ? -29.215 16.600 9.971 1.00 42.22 85 GLN A O 1
ATOM 688 N N . GLU A 1 86 ? -27.693 15.869 8.500 1.00 37.75 86 GLU A N 1
ATOM 689 C CA . GLU A 1 86 ? -27.124 17.170 8.169 1.00 37.75 86 GLU A CA 1
ATOM 690 C C . GLU A 1 86 ? -26.063 17.068 7.065 1.00 37.75 86 GLU A C 1
ATOM 692 O O . GLU A 1 86 ? -25.100 16.306 7.145 1.00 37.75 86 GLU A O 1
ATOM 697 N N . LYS A 1 87 ? -26.277 17.916 6.051 1.00 42.09 87 LYS A N 1
ATOM 698 C CA . LYS A 1 87 ? -25.369 18.345 4.974 1.00 42.09 87 LYS A CA 1
ATOM 699 C C . LYS A 1 87 ? -25.265 17.442 3.744 1.00 42.09 87 LYS A C 1
ATOM 701 O O . LYS A 1 87 ? -24.206 16.963 3.345 1.00 42.09 87 LYS A O 1
ATOM 706 N N . ILE A 1 88 ? -26.401 17.354 3.054 1.00 48.84 88 ILE A N 1
ATOM 707 C CA . ILE A 1 88 ? -26.439 17.389 1.587 1.00 48.84 88 ILE A CA 1
ATOM 708 C C . ILE A 1 88 ? -26.309 18.864 1.148 1.00 48.84 88 ILE A C 1
ATOM 710 O O . ILE A 1 88 ? -26.849 19.741 1.811 1.00 48.84 88 ILE A O 1
ATOM 714 N N . MET A 1 89 ? -25.620 19.086 0.021 1.00 45.28 89 MET A N 1
ATOM 715 C CA . MET A 1 89 ? -25.445 20.344 -0.739 1.00 45.28 89 MET A CA 1
ATOM 716 C C . MET A 1 89 ? -24.300 21.292 -0.336 1.00 45.28 89 MET A C 1
ATOM 718 O O . MET A 1 89 ? -24.497 22.297 0.330 1.00 45.28 89 MET A O 1
ATOM 722 N N . ALA A 1 90 ? -23.104 20.974 -0.852 1.00 39.59 90 ALA A N 1
ATOM 723 C CA . ALA A 1 90 ? -22.041 21.865 -1.363 1.00 39.59 90 ALA A CA 1
ATOM 724 C C . ALA A 1 90 ? -20.799 20.963 -1.546 1.00 39.59 90 ALA A C 1
ATOM 726 O O . ALA A 1 90 ? -20.351 20.353 -0.590 1.00 39.59 90 ALA A O 1
ATOM 727 N N . HIS A 1 91 ? -20.185 20.705 -2.695 1.00 48.12 91 HIS A N 1
ATOM 728 C CA . HIS A 1 91 ? -19.951 21.484 -3.900 1.00 48.12 91 HIS A CA 1
ATOM 729 C C . HIS A 1 91 ? -19.613 20.462 -5.005 1.00 48.12 91 HIS A C 1
ATOM 731 O O . HIS A 1 91 ? -18.601 19.761 -4.902 1.00 48.12 91 HIS A O 1
ATOM 737 N N . ASP A 1 92 ? -20.417 20.359 -6.064 1.00 56.28 92 ASP A N 1
ATOM 738 C CA . ASP A 1 92 ? -20.161 19.403 -7.159 1.00 56.28 92 ASP A CA 1
ATOM 739 C C . ASP A 1 92 ? -18.839 19.709 -7.907 1.00 56.28 92 ASP A C 1
ATOM 741 O O . ASP A 1 92 ? -18.178 18.820 -8.444 1.00 56.28 92 ASP A O 1
ATOM 745 N N . MET A 1 93 ? -18.362 20.957 -7.821 1.00 53.09 93 MET A N 1
ATOM 746 C CA . MET A 1 93 ? -17.077 21.393 -8.378 1.00 53.09 93 MET A CA 1
ATOM 747 C C . MET A 1 93 ? -15.869 20.953 -7.527 1.00 53.09 93 MET A C 1
ATOM 749 O O . MET A 1 93 ? -14.891 20.421 -8.056 1.00 53.09 93 MET A O 1
ATOM 753 N N . MET A 1 94 ? -15.959 21.074 -6.197 1.00 55.06 94 MET A N 1
ATOM 754 C CA . MET A 1 94 ? -14.910 20.638 -5.261 1.00 55.06 94 MET A CA 1
ATOM 755 C C . MET A 1 94 ? -14.800 19.106 -5.224 1.00 55.06 94 MET A C 1
ATOM 757 O O . MET A 1 94 ? -13.710 18.552 -5.120 1.00 55.06 94 MET A O 1
ATOM 761 N N . ARG A 1 95 ? -15.923 18.412 -5.440 1.00 59.53 95 ARG A N 1
ATOM 762 C CA . ARG A 1 95 ? -16.012 16.956 -5.612 1.00 59.53 95 ARG A CA 1
ATOM 763 C C . ARG A 1 95 ? -15.277 16.463 -6.862 1.00 59.53 95 ARG A C 1
ATOM 765 O O . ARG A 1 95 ? -14.665 15.402 -6.818 1.00 59.53 95 ARG A O 1
ATOM 772 N N . LYS A 1 96 ? -15.280 17.224 -7.963 1.00 62.47 96 LYS A N 1
ATOM 773 C CA . LYS A 1 96 ? -14.523 16.859 -9.173 1.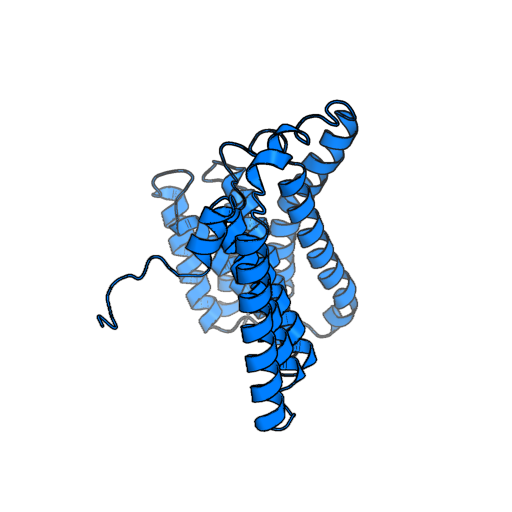00 62.47 96 LYS A CA 1
ATOM 774 C C . LYS A 1 96 ? -13.017 16.987 -8.940 1.00 62.47 96 LYS A C 1
ATOM 776 O O . LYS A 1 96 ? -12.282 16.070 -9.286 1.00 62.47 96 LYS A O 1
ATOM 781 N N . ILE A 1 97 ? -12.565 18.057 -8.284 1.00 66.62 97 ILE A N 1
ATOM 782 C CA . ILE A 1 97 ? -11.142 18.259 -7.964 1.00 66.62 97 ILE A CA 1
ATOM 783 C C . ILE A 1 97 ? -10.652 17.216 -6.948 1.00 66.62 97 ILE A C 1
ATOM 785 O O . ILE A 1 97 ? -9.689 16.508 -7.225 1.00 66.62 97 ILE A O 1
ATOM 789 N N . LEU A 1 98 ? -11.357 17.042 -5.825 1.00 67.69 98 LEU A N 1
ATOM 790 C CA . LEU A 1 98 ? -10.955 16.143 -4.732 1.00 67.69 98 LEU A CA 1
ATOM 791 C C . LEU A 1 98 ? -11.054 14.648 -5.062 1.00 67.69 98 LEU A C 1
ATOM 793 O O . LEU A 1 98 ? -10.538 13.825 -4.314 1.00 67.69 98 LEU A O 1
ATOM 797 N N . VAL A 1 99 ? -11.716 14.278 -6.161 1.00 68.94 99 VAL A N 1
ATOM 798 C CA . VAL A 1 99 ? -11.845 12.875 -6.578 1.00 68.94 99 VAL A CA 1
ATOM 799 C C . VAL A 1 99 ? -11.032 12.598 -7.835 1.00 68.94 99 VAL A C 1
ATOM 801 O O . VAL A 1 99 ? -10.329 11.594 -7.890 1.00 68.94 99 VAL A O 1
ATOM 804 N N . VAL A 1 100 ? -11.090 13.466 -8.849 1.00 76.12 100 VAL A N 1
ATOM 805 C CA . VAL A 1 100 ? -10.438 13.205 -10.142 1.00 76.12 100 VAL A CA 1
ATOM 806 C C . VAL A 1 100 ? -8.937 13.466 -10.077 1.00 76.12 100 VAL A C 1
ATOM 808 O O . VAL A 1 100 ? -8.179 12.681 -10.642 1.00 76.12 100 VAL A O 1
ATOM 811 N N . VAL A 1 101 ? -8.493 14.522 -9.384 1.00 83.25 101 VAL A N 1
ATOM 812 C CA . VAL A 1 101 ? -7.062 14.869 -9.323 1.00 83.25 101 VAL A CA 1
ATOM 813 C C . VAL A 1 101 ? -6.262 13.803 -8.570 1.00 83.25 101 VAL A C 1
ATOM 815 O O . VAL A 1 101 ? -5.323 13.281 -9.172 1.00 83.25 101 VAL A O 1
ATOM 818 N N . PRO A 1 102 ? -6.645 13.376 -7.347 1.00 83.81 102 PRO A N 1
ATOM 819 C CA . PRO A 1 102 ? -5.934 12.306 -6.648 1.00 83.81 102 PRO A CA 1
ATOM 820 C C . PRO A 1 102 ? -5.887 11.002 -7.443 1.00 83.81 102 PRO A C 1
ATOM 822 O O . PRO A 1 102 ? -4.840 10.375 -7.550 1.00 83.81 102 PRO A O 1
ATOM 825 N N . ARG A 1 103 ? -6.993 10.618 -8.088 1.00 82.62 103 ARG A N 1
ATOM 826 C CA . ARG A 1 103 ? -7.040 9.400 -8.912 1.00 82.62 103 ARG A CA 1
ATOM 827 C C . ARG A 1 103 ? -6.134 9.492 -10.128 1.00 82.62 103 ARG A C 1
ATOM 829 O O . ARG A 1 103 ? -5.428 8.537 -10.439 1.00 82.62 103 ARG A O 1
ATOM 836 N N . ARG A 1 104 ? -6.137 10.636 -10.818 1.00 86.81 104 ARG A N 1
ATOM 837 C CA . ARG A 1 104 ? -5.271 10.848 -11.979 1.00 86.81 104 ARG A CA 1
ATOM 838 C C . ARG A 1 104 ? -3.804 10.840 -11.563 1.00 86.81 104 ARG A C 1
ATOM 840 O O . ARG A 1 104 ? -3.017 10.170 -12.227 1.00 86.81 104 ARG A O 1
ATOM 847 N N . PHE A 1 105 ? -3.480 11.489 -10.442 1.00 89.06 105 PHE A N 1
ATOM 848 C CA . PHE A 1 105 ? -2.160 11.439 -9.820 1.00 89.06 105 PHE A CA 1
ATOM 849 C C . PHE A 1 105 ? -1.734 9.998 -9.538 1.00 89.06 105 PHE A C 1
ATOM 851 O O . PHE A 1 105 ? -0.701 9.591 -10.045 1.00 89.06 105 PHE A O 1
ATOM 858 N N . LEU A 1 106 ? -2.548 9.186 -8.855 1.00 88.94 106 LEU A N 1
ATOM 859 C CA . LEU A 1 106 ? -2.222 7.775 -8.600 1.00 88.94 106 LEU A CA 1
ATOM 860 C C . LEU A 1 106 ? -2.045 6.984 -9.904 1.00 88.94 106 LEU A C 1
ATOM 862 O O . LEU A 1 106 ? -1.092 6.223 -10.049 1.00 88.94 106 LEU A O 1
ATOM 866 N N . SER A 1 107 ? -2.928 7.202 -10.882 1.00 88.25 107 SER A N 1
ATOM 867 C CA . SER A 1 107 ? -2.936 6.453 -12.144 1.00 88.25 107 SER A CA 1
ATOM 868 C C . SER A 1 107 ? -1.735 6.711 -13.051 1.00 88.25 107 SER A C 1
ATOM 870 O O . SER A 1 107 ? -1.473 5.890 -13.925 1.00 88.25 107 SER A O 1
ATOM 872 N N . ILE A 1 108 ? -1.049 7.841 -12.871 1.00 90.81 108 ILE A N 1
ATOM 873 C CA . ILE A 1 108 ? 0.150 8.220 -13.628 1.00 90.81 108 ILE A CA 1
ATOM 874 C C . ILE A 1 108 ? 1.387 8.045 -12.745 1.00 90.81 108 ILE A C 1
ATOM 876 O O . ILE A 1 108 ? 2.363 7.439 -13.168 1.00 90.81 108 ILE A O 1
ATOM 880 N N . GLY A 1 109 ? 1.320 8.531 -11.507 1.00 90.06 109 GLY A N 1
ATOM 881 C CA . GLY A 1 109 ? 2.409 8.551 -10.543 1.00 90.06 109 GLY A CA 1
ATOM 882 C C . GLY A 1 109 ? 2.889 7.164 -10.146 1.00 90.06 109 GLY A C 1
ATOM 883 O O . GLY A 1 109 ? 4.091 6.950 -10.133 1.00 90.06 109 GLY A O 1
ATOM 884 N N . ILE A 1 110 ? 1.991 6.204 -9.890 1.00 93.06 110 ILE A N 1
ATOM 885 C CA . ILE A 1 110 ? 2.403 4.839 -9.520 1.00 93.06 110 ILE A CA 1
ATOM 886 C C . ILE A 1 110 ? 3.124 4.138 -10.684 1.00 93.06 110 ILE A C 1
ATOM 888 O O . ILE A 1 110 ? 4.248 3.683 -10.480 1.00 93.06 110 ILE A O 1
ATOM 892 N N . PRO A 1 111 ? 2.560 4.072 -11.910 1.00 93.62 111 PRO A N 1
ATOM 893 C CA . PRO A 1 111 ? 3.290 3.557 -13.068 1.00 93.62 1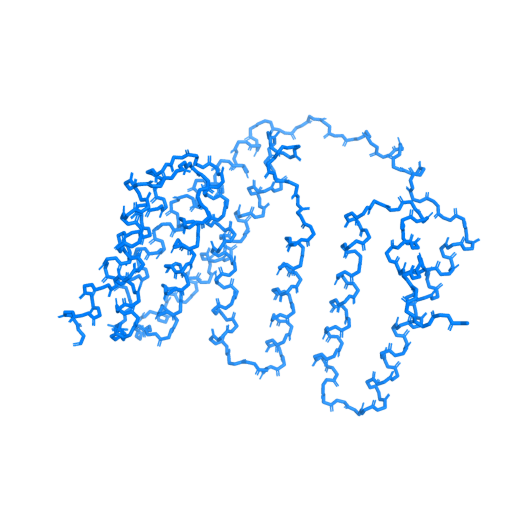11 PRO A CA 1
ATOM 894 C C . PRO A 1 111 ? 4.630 4.254 -13.314 1.00 93.62 111 PRO A C 1
ATOM 896 O O . PRO A 1 111 ? 5.639 3.592 -13.544 1.00 93.62 111 PRO A O 1
ATOM 899 N N . LEU A 1 112 ? 4.648 5.587 -13.239 1.00 93.75 112 LEU A N 1
ATOM 900 C CA . LEU A 1 112 ? 5.859 6.369 -13.457 1.00 93.75 112 LEU A CA 1
ATOM 901 C C . LEU A 1 112 ? 6.920 6.055 -12.401 1.00 93.75 112 LEU A C 1
ATOM 903 O O . LEU A 1 112 ? 8.072 5.849 -12.756 1.00 93.75 112 LEU A O 1
ATOM 907 N N . TYR A 1 113 ? 6.528 5.958 -11.131 1.00 93.50 113 TYR A N 1
ATOM 908 C CA . TYR A 1 113 ? 7.409 5.542 -10.046 1.00 93.50 113 TYR A CA 1
ATOM 909 C C . TYR A 1 113 ? 8.011 4.162 -10.328 1.00 93.50 113 TYR A C 1
ATOM 911 O O . TYR A 1 113 ? 9.229 4.026 -10.335 1.00 93.50 113 TYR A O 1
ATOM 919 N N . LEU A 1 114 ? 7.190 3.162 -10.675 1.00 93.88 114 LEU A N 1
ATOM 920 C CA . LEU A 1 114 ? 7.685 1.812 -10.974 1.00 93.88 114 LEU A CA 1
ATOM 921 C C . LEU A 1 114 ? 8.709 1.788 -12.121 1.00 93.88 114 LEU A C 1
ATOM 923 O O . LEU A 1 114 ? 9.659 1.008 -12.079 1.00 93.88 114 LEU A O 1
ATOM 927 N N . LEU A 1 115 ? 8.525 2.627 -13.145 1.00 93.94 115 LEU A N 1
ATOM 928 C CA . LEU A 1 115 ? 9.452 2.736 -14.275 1.00 93.94 115 LEU A CA 1
ATOM 929 C C . LEU A 1 115 ? 10.718 3.524 -13.934 1.00 93.94 115 LEU A C 1
ATOM 931 O O . LEU A 1 115 ? 11.808 3.114 -14.311 1.00 93.94 115 LEU A O 1
ATOM 935 N N . LEU A 1 116 ? 10.600 4.649 -13.234 1.00 91.75 116 LEU A N 1
ATOM 936 C CA . LEU A 1 116 ? 11.763 5.460 -12.881 1.00 91.75 116 LEU A CA 1
ATOM 937 C C . LEU A 1 116 ? 12.649 4.727 -11.876 1.00 91.75 116 LEU A C 1
ATOM 939 O O . LEU A 1 116 ? 13.856 4.642 -12.083 1.00 91.75 116 LEU A O 1
ATOM 943 N N . THR A 1 117 ? 12.055 4.122 -10.847 1.00 90.19 117 THR A N 1
ATOM 944 C CA . THR A 1 117 ? 12.808 3.404 -9.818 1.00 90.19 117 THR A CA 1
ATOM 945 C C . THR A 1 117 ? 13.590 2.236 -10.409 1.00 90.19 117 THR A C 1
ATOM 947 O O . THR A 1 117 ? 14.748 2.047 -10.052 1.00 90.19 117 THR A O 1
ATOM 950 N N . VAL A 1 118 ? 13.027 1.484 -11.365 1.00 91.81 118 VAL A N 1
ATOM 951 C CA . VAL A 1 118 ? 13.762 0.360 -11.973 1.00 91.81 118 VAL A CA 1
ATOM 952 C C . VAL A 1 118 ? 14.985 0.803 -12.782 1.00 91.81 118 VAL A C 1
ATOM 954 O O . VAL A 1 118 ? 15.966 0.064 -12.880 1.00 91.81 118 VAL A O 1
ATOM 957 N N . LEU A 1 119 ? 14.958 2.013 -13.342 1.00 89.19 119 LEU A N 1
ATOM 958 C CA . LEU A 1 119 ? 16.090 2.587 -14.072 1.00 89.19 119 LEU A CA 1
ATOM 959 C C . LEU A 1 119 ? 17.179 3.102 -13.127 1.00 89.19 119 LEU A C 1
ATOM 961 O O . LEU A 1 119 ? 18.349 3.104 -13.493 1.00 89.19 119 LEU A O 1
ATOM 965 N N . THR A 1 120 ? 16.811 3.488 -11.907 1.00 86.88 120 THR A N 1
ATOM 966 C CA . THR A 1 120 ? 17.735 4.053 -10.915 1.00 86.88 120 THR A CA 1
ATOM 967 C C . THR A 1 120 ? 18.328 3.023 -9.957 1.00 86.88 120 THR A C 1
ATOM 969 O O . THR A 1 120 ? 19.162 3.378 -9.133 1.00 86.88 120 THR A O 1
ATOM 972 N N . ILE A 1 121 ? 17.899 1.760 -10.012 1.00 88.50 121 ILE A N 1
ATOM 973 C CA . ILE A 1 121 ? 18.560 0.676 -9.267 1.00 88.50 121 ILE A CA 1
ATOM 974 C C . ILE A 1 121 ? 19.993 0.549 -9.790 1.00 88.50 121 ILE A C 1
ATOM 976 O O . ILE A 1 121 ? 20.187 0.517 -11.001 1.00 88.50 121 ILE A O 1
ATOM 980 N N . GLU A 1 122 ? 20.996 0.473 -8.923 1.00 85.38 122 GLU A N 1
ATOM 981 C CA . GLU A 1 122 ? 22.391 0.338 -9.355 1.00 85.38 122 GLU A CA 1
ATOM 982 C C . GLU A 1 122 ? 22.647 -1.056 -9.928 1.00 85.38 122 GLU A C 1
ATOM 984 O O . GLU A 1 122 ? 23.018 -1.212 -11.093 1.00 85.38 122 GLU A O 1
ATOM 989 N N . ARG A 1 123 ? 22.342 -2.076 -9.124 1.00 85.75 123 ARG A N 1
ATOM 990 C CA . ARG A 1 123 ? 22.584 -3.477 -9.445 1.00 85.75 123 ARG A CA 1
ATOM 991 C C . ARG A 1 123 ? 21.364 -4.324 -9.122 1.00 85.75 123 ARG A C 1
ATOM 993 O O . ARG A 1 123 ? 20.774 -4.193 -8.054 1.00 85.75 123 ARG A O 1
ATOM 1000 N N . VAL A 1 124 ? 20.996 -5.216 -10.040 1.00 89.25 124 VAL A N 1
ATOM 1001 C CA . VAL A 1 124 ? 19.886 -6.159 -9.849 1.00 89.25 124 VAL A CA 1
ATOM 1002 C C . VAL A 1 124 ? 20.474 -7.549 -9.608 1.00 89.25 124 VAL A C 1
ATOM 1004 O O . VAL A 1 124 ? 20.994 -8.148 -10.550 1.00 89.25 124 VAL A O 1
ATOM 1007 N N . PRO A 1 125 ? 20.395 -8.109 -8.388 1.00 91.81 125 PRO A N 1
ATOM 1008 C CA . PRO A 1 125 ? 20.930 -9.441 -8.129 1.00 91.81 125 PRO A CA 1
ATOM 1009 C C . PRO A 1 125 ? 20.276 -10.497 -9.028 1.00 91.81 125 PRO A C 1
ATOM 1011 O O . PRO A 1 125 ? 19.071 -10.451 -9.292 1.00 91.81 125 PRO A O 1
ATOM 1014 N N . GLY A 1 126 ? 21.062 -11.481 -9.472 1.00 90.00 126 GLY A N 1
ATOM 1015 C CA . GLY A 1 126 ? 20.607 -12.490 -10.435 1.00 90.00 126 GLY A CA 1
ATOM 1016 C C . GLY A 1 126 ? 19.383 -13.291 -9.974 1.00 90.00 126 GLY A C 1
ATOM 1017 O O . GLY A 1 126 ? 18.567 -13.693 -10.800 1.00 90.00 126 GLY A O 1
ATOM 1018 N N . ASP A 1 127 ? 19.195 -13.484 -8.667 1.00 91.94 127 ASP A N 1
ATOM 1019 C CA . ASP A 1 127 ? 18.030 -14.205 -8.139 1.00 91.94 127 ASP A CA 1
ATOM 1020 C C . ASP A 1 127 ? 16.733 -13.399 -8.278 1.00 91.94 127 ASP A C 1
ATOM 1022 O O . ASP A 1 127 ? 15.710 -13.949 -8.693 1.00 91.94 127 ASP A O 1
ATOM 1026 N N . PHE A 1 128 ? 16.787 -12.079 -8.066 1.00 92.56 128 PHE A N 1
ATOM 1027 C CA . PHE A 1 128 ? 15.663 -11.190 -8.376 1.00 92.56 128 PHE A CA 1
ATOM 1028 C C . PHE A 1 128 ? 15.375 -11.156 -9.878 1.00 92.56 128 PHE A C 1
ATOM 1030 O O . PHE A 1 128 ? 14.211 -11.104 -10.265 1.00 92.56 128 PHE A O 1
ATOM 1037 N N . ALA A 1 129 ? 16.401 -11.256 -10.727 1.00 93.25 129 ALA A N 1
ATOM 1038 C CA . ALA A 1 129 ? 16.233 -11.309 -12.179 1.00 93.25 129 ALA A CA 1
ATOM 1039 C C . ALA A 1 129 ? 15.510 -12.589 -12.637 1.00 93.25 129 ALA A C 1
ATOM 1041 O O . ALA A 1 129 ? 14.577 -12.520 -13.437 1.00 93.25 129 ALA A O 1
ATOM 1042 N N . LYS A 1 130 ? 15.879 -13.757 -12.090 1.00 93.88 130 LYS A N 1
ATOM 1043 C CA . LYS A 1 130 ? 15.203 -15.041 -12.367 1.00 93.88 130 LYS A CA 1
ATOM 1044 C C . LYS A 1 130 ? 13.747 -15.026 -11.895 1.00 93.88 130 LYS A C 1
ATOM 1046 O O . LYS A 1 130 ? 12.860 -15.488 -12.612 1.00 93.88 130 LYS A O 1
ATOM 1051 N N . LEU A 1 131 ? 13.482 -14.472 -10.709 1.00 94.81 131 LEU A N 1
ATOM 1052 C CA . LEU A 1 131 ? 12.115 -14.321 -10.206 1.00 94.81 131 LEU A CA 1
ATOM 1053 C C . LEU A 1 131 ? 11.309 -13.326 -11.050 1.00 94.81 131 LEU A C 1
ATOM 1055 O O . LEU A 1 131 ? 10.159 -13.602 -11.383 1.00 94.81 131 LEU A O 1
ATOM 1059 N N . ALA A 1 132 ? 11.908 -12.205 -11.456 1.00 94.31 132 ALA A N 1
ATOM 1060 C CA . ALA A 1 132 ? 11.280 -11.249 -12.362 1.00 94.31 132 ALA A CA 1
ATOM 1061 C C . ALA A 1 132 ? 10.972 -11.879 -13.730 1.00 94.31 132 ALA A C 1
ATOM 1063 O O . ALA A 1 132 ? 9.926 -11.585 -14.306 1.00 94.31 132 ALA A O 1
ATOM 1064 N N . LEU A 1 133 ? 11.814 -12.800 -14.216 1.00 95.62 133 LEU A N 1
ATOM 1065 C CA . LEU A 1 133 ? 11.568 -13.550 -15.450 1.00 95.62 133 LEU A CA 1
ATOM 1066 C C . LEU A 1 133 ? 10.318 -14.410 -15.303 1.00 95.62 133 LEU A C 1
ATOM 1068 O O . LEU A 1 133 ? 9.411 -14.306 -16.128 1.00 95.62 133 LEU A O 1
ATOM 1072 N N . LEU A 1 134 ? 10.227 -15.187 -14.222 1.00 95.81 134 LEU A N 1
ATOM 1073 C CA . LEU A 1 134 ? 9.039 -15.979 -13.916 1.00 95.81 134 LEU A CA 1
ATOM 1074 C C . LEU A 1 134 ? 7.782 -15.097 -13.850 1.00 95.81 134 LEU A C 1
ATOM 1076 O O . LEU A 1 134 ? 6.782 -15.407 -14.494 1.00 95.81 134 LEU A O 1
ATOM 1080 N N . VAL A 1 135 ? 7.843 -13.972 -13.129 1.00 95.12 135 VAL A N 1
ATOM 1081 C CA . VAL A 1 135 ? 6.727 -13.017 -13.016 1.00 95.12 135 VAL A CA 1
ATOM 1082 C C . VAL A 1 135 ? 6.340 -12.455 -14.384 1.00 95.12 135 VAL A C 1
ATOM 1084 O O . VAL A 1 135 ? 5.152 -12.394 -14.693 1.00 95.12 135 VAL A O 1
ATOM 1087 N N . SER A 1 136 ? 7.310 -12.099 -15.229 1.00 94.44 136 SER A N 1
ATOM 1088 C CA . SER A 1 136 ? 7.059 -11.559 -16.569 1.00 94.44 136 SER A CA 1
ATOM 1089 C C . SER A 1 136 ? 6.365 -12.581 -17.477 1.00 94.44 136 SER A C 1
ATOM 1091 O O . SER A 1 136 ? 5.365 -12.254 -18.115 1.00 94.44 136 SER A O 1
ATOM 1093 N N . VAL A 1 137 ? 6.815 -13.843 -17.465 1.00 95.19 137 VAL A N 1
ATOM 1094 C CA . VAL A 1 137 ? 6.221 -14.939 -18.245 1.00 95.19 137 VAL A CA 1
ATOM 1095 C C . VAL A 1 137 ? 4.800 -15.221 -17.770 1.00 95.19 137 VAL A C 1
ATOM 1097 O O . VAL A 1 137 ? 3.880 -15.277 -18.585 1.00 95.19 137 VAL A O 1
ATOM 1100 N N . LEU A 1 138 ? 4.593 -15.335 -16.455 1.00 94.31 138 LEU A N 1
ATOM 1101 C CA . LEU A 1 138 ? 3.262 -15.535 -15.880 1.00 94.31 138 LEU A CA 1
ATOM 1102 C C . LEU A 1 138 ? 2.326 -14.365 -16.197 1.00 94.31 138 LEU A C 1
ATOM 1104 O O . LEU A 1 138 ? 1.158 -14.591 -16.503 1.00 94.31 138 LEU A O 1
ATOM 1108 N N . MET A 1 139 ? 2.827 -13.128 -16.183 1.00 92.75 139 MET A N 1
ATOM 1109 C CA . MET A 1 139 ? 2.037 -11.943 -16.519 1.00 92.75 139 MET A CA 1
ATOM 1110 C C . MET A 1 139 ? 1.637 -11.934 -18.000 1.00 92.75 139 MET A C 1
ATOM 1112 O O . MET A 1 139 ? 0.489 -11.625 -18.312 1.00 92.75 139 MET A O 1
ATOM 1116 N N . VAL A 1 140 ? 2.535 -12.324 -18.910 1.00 93.19 140 VAL A N 1
ATOM 1117 C CA . VAL A 1 140 ? 2.220 -12.485 -20.341 1.00 93.19 140 VAL A CA 1
ATOM 1118 C C . VAL A 1 140 ? 1.157 -13.565 -20.538 1.00 93.19 140 VAL A C 1
ATOM 1120 O O . VAL A 1 140 ? 0.140 -13.312 -21.183 1.00 93.19 140 VAL A O 1
ATOM 1123 N N . LEU A 1 141 ? 1.339 -14.744 -19.936 1.00 91.81 141 LEU A N 1
ATOM 1124 C CA . LEU A 1 141 ? 0.360 -15.831 -20.010 1.00 91.81 141 LEU A CA 1
ATOM 1125 C C . LEU A 1 141 ? -1.009 -15.391 -19.482 1.00 91.81 141 LEU A C 1
ATOM 1127 O O . LEU A 1 141 ? -2.031 -15.668 -20.102 1.00 91.81 141 LEU A O 1
ATOM 1131 N N . GLU A 1 142 ? -1.050 -14.658 -18.374 1.00 89.69 142 GLU A N 1
ATOM 1132 C CA . GLU A 1 142 ? -2.288 -14.137 -17.797 1.00 89.69 142 GLU A CA 1
ATOM 1133 C C . GLU A 1 142 ? -2.953 -13.083 -18.702 1.00 89.69 142 GLU A C 1
ATOM 1135 O O . GLU A 1 142 ? -4.178 -13.084 -18.883 1.00 89.69 142 GLU A O 1
ATOM 1140 N N . LEU A 1 143 ? -2.159 -12.238 -19.362 1.00 87.19 143 LEU A N 1
ATOM 1141 C CA . LEU A 1 143 ? -2.658 -11.224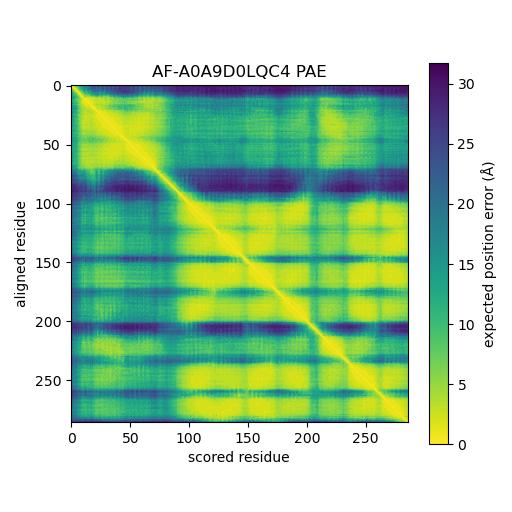 -20.287 1.00 87.19 143 LEU A CA 1
ATOM 1142 C C . LEU A 1 143 ? -3.305 -11.839 -21.538 1.00 87.19 143 LEU A C 1
ATOM 1144 O O . LEU A 1 143 ? -4.310 -11.307 -22.010 1.00 87.19 143 LEU A O 1
ATOM 1148 N N . PHE A 1 144 ? -2.804 -12.983 -22.018 1.00 86.62 144 PHE A N 1
ATOM 1149 C CA . PHE A 1 144 ? -3.377 -13.711 -23.157 1.00 86.62 144 PHE A CA 1
ATOM 1150 C C . PHE A 1 144 ? -4.495 -14.686 -22.738 1.00 86.62 144 PHE A C 1
ATOM 1152 O O . PHE A 1 144 ? -5.625 -14.570 -23.213 1.00 86.62 144 PHE A O 1
ATOM 1159 N N . PHE A 1 145 ? -4.256 -15.564 -21.763 1.00 84.62 145 PHE A N 1
ATOM 1160 C CA . PHE A 1 145 ? -5.143 -16.690 -21.414 1.00 84.62 145 PHE A CA 1
ATOM 1161 C C . PHE A 1 145 ? -6.052 -16.464 -20.193 1.00 84.62 145 PHE A C 1
ATOM 1163 O O . PHE A 1 145 ? -6.959 -17.253 -19.942 1.00 84.62 145 PHE A O 1
ATOM 1170 N N . GLY A 1 146 ? -5.836 -15.400 -19.419 1.00 75.25 146 GLY A N 1
ATOM 1171 C CA . GLY A 1 146 ? -6.590 -15.103 -18.198 1.00 75.25 146 GLY A CA 1
ATOM 1172 C C . GLY A 1 146 ? -8.108 -14.966 -18.379 1.00 75.25 146 GLY A C 1
ATOM 1173 O O . GLY A 1 146 ? -8.617 -14.266 -19.259 1.00 75.25 146 GLY A O 1
ATOM 1174 N N . VAL A 1 147 ? -8.852 -15.587 -17.465 1.00 65.25 147 VAL A N 1
ATOM 1175 C CA . VAL A 1 147 ? -10.318 -15.594 -17.456 1.00 65.25 147 VAL A CA 1
ATOM 1176 C C . VAL A 1 147 ? -10.831 -14.359 -16.700 1.00 65.25 147 VAL A C 1
ATOM 1178 O O . VAL A 1 147 ? -11.236 -14.413 -15.544 1.00 65.25 147 VAL A O 1
ATOM 1181 N N . GLY A 1 148 ? -10.769 -13.200 -17.360 1.00 67.31 148 GLY A N 1
ATOM 1182 C CA . GLY A 1 148 ? -11.510 -12.000 -16.962 1.00 67.31 148 GLY A CA 1
ATOM 1183 C C . GLY A 1 148 ? -10.743 -10.877 -16.229 1.00 67.31 148 GLY A C 1
ATOM 1184 O O . GLY A 1 148 ? -9.558 -10.971 -15.885 1.00 67.31 148 GLY A O 1
ATOM 1185 N N . PRO A 1 149 ? -11.428 -9.743 -15.994 1.00 63.72 149 PRO A N 1
ATOM 1186 C CA . PRO A 1 149 ? -10.826 -8.500 -15.508 1.00 63.72 149 PRO A CA 1
ATOM 1187 C C . PRO A 1 149 ? -10.570 -8.444 -13.991 1.00 63.72 149 PRO A C 1
ATOM 1189 O O . PRO A 1 149 ? -10.011 -7.455 -13.525 1.00 63.72 149 PRO A O 1
ATOM 1192 N N . HIS A 1 150 ? -10.866 -9.504 -13.231 1.00 66.50 150 HIS A N 1
ATOM 1193 C CA . HIS A 1 150 ? -10.627 -9.576 -11.776 1.00 66.50 150 HIS A CA 1
ATOM 1194 C C . HIS A 1 150 ? -9.767 -10.775 -11.341 1.00 66.50 150 HIS A C 1
ATOM 1196 O O . HIS A 1 150 ? -9.840 -11.214 -10.198 1.00 66.50 150 HIS A O 1
ATOM 1202 N N . SER A 1 151 ? -8.940 -11.300 -12.246 1.00 81.44 151 SER A N 1
ATOM 1203 C CA . SER A 1 151 ? -7.985 -12.370 -11.948 1.00 81.44 151 SER A CA 1
ATOM 1204 C C . SER A 1 151 ? -7.118 -12.041 -10.725 1.00 81.44 151 SER A C 1
ATOM 1206 O O . SER A 1 151 ? -6.384 -11.047 -10.706 1.00 81.44 151 SER A O 1
ATOM 1208 N N . VAL A 1 152 ? -7.198 -12.900 -9.704 1.00 84.81 152 VAL A N 1
ATOM 1209 C CA . VAL A 1 152 ? -6.377 -12.817 -8.484 1.00 84.81 152 VAL A CA 1
ATOM 1210 C C . VAL A 1 152 ? -4.895 -12.953 -8.829 1.00 84.81 152 VAL A C 1
ATOM 1212 O O . VAL A 1 152 ? -4.061 -12.264 -8.246 1.00 84.81 152 VAL A O 1
ATOM 1215 N N . MET A 1 153 ? -4.574 -13.767 -9.839 1.00 88.00 153 MET A N 1
ATOM 1216 C CA . MET A 1 153 ? -3.205 -13.970 -10.301 1.00 88.00 153 MET A CA 1
ATOM 1217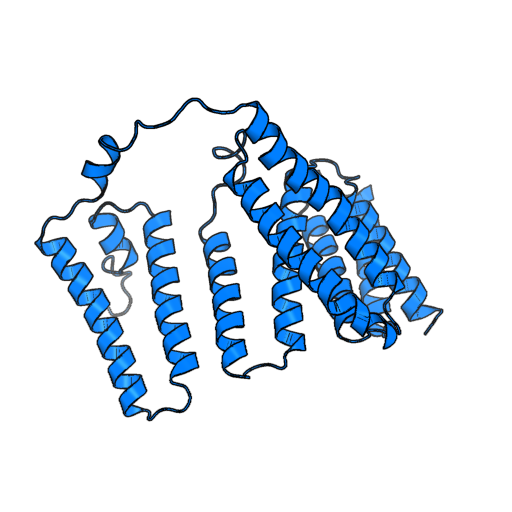 C C . MET A 1 153 ? -2.588 -12.669 -10.821 1.00 88.00 153 MET A C 1
ATOM 1219 O O . MET A 1 153 ? -1.483 -12.325 -10.419 1.00 88.00 153 MET A O 1
ATOM 1223 N N . ARG A 1 154 ? -3.318 -11.878 -11.620 1.00 87.19 154 ARG A N 1
ATOM 1224 C CA . ARG A 1 154 ? -2.814 -10.578 -12.100 1.00 87.19 154 ARG A CA 1
ATOM 1225 C C . ARG A 1 154 ? -2.503 -9.619 -10.961 1.00 87.19 154 ARG A C 1
ATOM 1227 O O . ARG A 1 154 ? -1.479 -8.945 -10.985 1.00 87.19 154 ARG A O 1
ATOM 1234 N N . ARG A 1 155 ? -3.397 -9.549 -9.970 1.00 88.81 155 ARG A N 1
ATOM 1235 C CA . ARG A 1 155 ? -3.207 -8.708 -8.779 1.00 88.81 155 ARG A CA 1
ATOM 1236 C C . ARG A 1 155 ? -1.943 -9.122 -8.034 1.00 88.81 155 ARG A C 1
ATOM 1238 O O . ARG A 1 155 ? -1.104 -8.270 -7.766 1.00 88.81 155 ARG A O 1
ATOM 1245 N N . ALA A 1 156 ? -1.773 -10.422 -7.796 1.00 90.88 156 ALA A N 1
ATOM 1246 C CA . ALA A 1 156 ? -0.578 -10.960 -7.156 1.00 90.88 156 ALA A CA 1
ATOM 1247 C C . ALA A 1 156 ? 0.699 -10.617 -7.940 1.00 90.88 156 ALA A C 1
ATOM 1249 O O . ALA A 1 156 ? 1.652 -10.121 -7.350 1.00 90.88 156 ALA A O 1
ATOM 1250 N N . LEU A 1 157 ? 0.705 -10.796 -9.265 1.00 93.31 157 LEU A N 1
ATOM 1251 C CA . LEU A 1 157 ? 1.867 -10.492 -10.108 1.00 93.31 157 LEU A CA 1
ATOM 1252 C C . LEU A 1 157 ? 2.233 -9.000 -10.082 1.00 93.31 157 LEU A C 1
ATOM 1254 O O . LEU A 1 157 ? 3.404 -8.665 -9.929 1.00 93.31 157 LEU A O 1
ATOM 1258 N N . VAL A 1 158 ? 1.247 -8.097 -10.147 1.00 92.81 158 VAL A N 1
ATOM 1259 C CA . VAL A 1 158 ? 1.486 -6.648 -10.014 1.00 92.81 158 VAL A CA 1
ATOM 1260 C C . VAL A 1 158 ? 2.065 -6.303 -8.636 1.00 92.81 158 VAL A C 1
ATOM 1262 O O . VAL A 1 158 ? 2.979 -5.482 -8.553 1.00 92.81 158 VAL A O 1
ATOM 1265 N N . TYR A 1 159 ? 1.578 -6.931 -7.562 1.00 93.06 159 TYR A N 1
ATOM 1266 C CA . TYR A 1 159 ? 2.084 -6.699 -6.203 1.00 93.06 159 TYR A CA 1
ATOM 1267 C C . TYR A 1 159 ? 3.493 -7.235 -5.998 1.00 93.06 159 TYR A C 1
ATOM 1269 O O . TYR A 1 159 ? 4.307 -6.552 -5.383 1.00 93.06 159 TYR A O 1
ATOM 1277 N N . ILE A 1 160 ? 3.813 -8.398 -6.566 1.00 94.38 160 ILE A N 1
ATOM 1278 C CA . ILE A 1 160 ? 5.174 -8.940 -6.540 1.00 94.38 160 ILE A CA 1
ATOM 1279 C C . ILE A 1 160 ? 6.130 -7.991 -7.271 1.00 94.38 160 ILE A C 1
ATOM 1281 O O . ILE A 1 160 ? 7.162 -7.628 -6.710 1.00 94.38 160 ILE A O 1
ATOM 1285 N N . THR A 1 161 ? 5.772 -7.512 -8.470 1.00 94.81 161 THR A N 1
ATOM 1286 C CA . THR A 1 161 ? 6.602 -6.535 -9.192 1.00 94.81 161 THR A CA 1
ATOM 1287 C C . THR A 1 161 ? 6.793 -5.252 -8.384 1.00 94.81 161 THR A C 1
ATOM 1289 O O . THR A 1 161 ? 7.918 -4.776 -8.256 1.00 94.81 161 THR A O 1
ATOM 1292 N N . ALA A 1 162 ? 5.721 -4.694 -7.812 1.00 94.69 162 ALA A N 1
ATOM 1293 C CA . ALA A 1 162 ? 5.819 -3.489 -6.992 1.00 94.69 162 ALA A CA 1
ATOM 1294 C C . ALA A 1 162 ? 6.718 -3.707 -5.762 1.00 94.69 162 ALA A C 1
ATOM 1296 O O . ALA A 1 162 ? 7.567 -2.866 -5.477 1.00 94.69 162 ALA A O 1
ATOM 1297 N N . ALA A 1 163 ? 6.594 -4.850 -5.080 1.00 94.25 163 ALA A N 1
ATOM 1298 C CA . ALA A 1 163 ? 7.445 -5.198 -3.945 1.00 94.25 163 ALA A CA 1
ATOM 1299 C C . ALA A 1 163 ? 8.924 -5.303 -4.341 1.00 94.25 163 ALA A C 1
ATOM 1301 O O . ALA A 1 163 ? 9.773 -4.766 -3.635 1.00 94.25 163 ALA A O 1
ATOM 1302 N N . PHE A 1 164 ? 9.240 -5.936 -5.476 1.00 94.12 164 PHE A N 1
ATOM 1303 C CA . PHE A 1 164 ? 10.619 -6.037 -5.969 1.00 94.12 164 PHE A CA 1
ATOM 1304 C C . PHE A 1 164 ? 11.220 -4.668 -6.269 1.00 94.12 164 PHE A C 1
ATOM 1306 O O . PHE A 1 164 ? 12.352 -4.401 -5.879 1.00 94.12 164 PHE A O 1
ATOM 1313 N N . VAL A 1 165 ? 10.462 -3.790 -6.926 1.00 94.31 165 VAL A N 1
ATOM 1314 C CA . VAL A 1 165 ? 10.934 -2.445 -7.279 1.00 94.31 165 VAL A CA 1
ATOM 1315 C C . VAL A 1 165 ? 11.209 -1.609 -6.033 1.00 94.31 165 VAL A C 1
ATOM 1317 O O . VAL A 1 165 ? 12.256 -0.975 -5.956 1.00 94.31 165 VAL A O 1
ATOM 1320 N N . VAL A 1 166 ? 10.307 -1.632 -5.046 1.00 93.44 166 VAL A N 1
ATOM 1321 C CA . VAL A 1 166 ? 10.491 -0.892 -3.786 1.00 93.44 166 VAL A CA 1
ATOM 1322 C C . VAL A 1 166 ? 11.672 -1.453 -3.001 1.00 93.44 166 VAL A C 1
ATOM 1324 O O . VAL A 1 166 ? 12.510 -0.688 -2.539 1.00 93.44 166 VAL A O 1
ATOM 1327 N N . TYR A 1 167 ? 11.771 -2.781 -2.885 1.00 92.44 167 TYR A N 1
ATOM 1328 C CA . TYR A 1 167 ? 12.871 -3.429 -2.174 1.00 92.44 167 TYR A CA 1
ATOM 1329 C C . TYR A 1 167 ? 14.223 -3.069 -2.795 1.00 92.44 167 TYR A C 1
ATOM 1331 O O . TYR A 1 167 ? 15.091 -2.523 -2.121 1.00 92.44 167 TYR A O 1
ATOM 1339 N N . LEU A 1 168 ? 14.383 -3.296 -4.102 1.00 91.62 168 LEU A N 1
ATOM 1340 C CA . LEU A 1 168 ? 15.638 -3.017 -4.797 1.00 91.62 168 LEU A CA 1
ATOM 1341 C C . LEU A 1 168 ? 15.952 -1.516 -4.856 1.00 91.62 168 LEU A C 1
ATOM 1343 O O . LEU A 1 168 ? 17.116 -1.141 -4.778 1.00 91.62 168 LEU A O 1
ATOM 1347 N N . GLY A 1 169 ? 14.937 -0.653 -4.955 1.00 89.50 169 GLY A N 1
ATOM 1348 C CA . GLY A 1 169 ? 15.109 0.803 -4.947 1.00 89.50 169 GLY A CA 1
ATOM 1349 C C . GLY A 1 169 ? 15.552 1.380 -3.596 1.00 89.50 169 GLY A C 1
ATOM 1350 O O . GLY A 1 169 ? 16.077 2.495 -3.556 1.00 89.50 169 GLY A O 1
ATOM 1351 N N . ILE A 1 170 ? 15.347 0.641 -2.501 1.00 88.31 170 ILE A N 1
ATOM 1352 C CA . ILE A 1 170 ? 15.879 0.973 -1.173 1.00 88.31 170 ILE A CA 1
ATOM 1353 C C . ILE A 1 170 ? 17.257 0.329 -0.988 1.00 88.31 170 ILE A C 1
ATOM 1355 O O . ILE A 1 170 ? 18.195 1.025 -0.621 1.00 88.31 170 ILE A O 1
ATOM 1359 N N . SER A 1 171 ? 17.396 -0.968 -1.279 1.00 88.00 171 SER A N 1
ATOM 1360 C CA . SER A 1 171 ? 18.607 -1.740 -0.959 1.00 88.00 171 SER A CA 1
ATOM 1361 C C . SER A 1 171 ? 19.778 -1.558 -1.933 1.00 88.00 171 SER A C 1
ATOM 1363 O O . SER A 1 171 ? 20.915 -1.804 -1.550 1.00 88.00 171 SER A O 1
ATOM 1365 N N . TYR A 1 172 ? 19.528 -1.162 -3.184 1.00 86.81 172 TYR A N 1
ATOM 1366 C CA . TYR A 1 172 ? 20.551 -1.000 -4.233 1.00 86.81 172 TYR A CA 1
ATOM 1367 C C . TYR A 1 172 ? 20.454 0.385 -4.880 1.00 86.81 172 TYR A C 1
ATOM 1369 O O . TYR A 1 172 ? 20.362 0.526 -6.105 1.00 86.81 172 TYR A O 1
ATOM 1377 N N . ARG A 1 173 ? 20.392 1.416 -4.037 1.00 79.62 173 ARG A N 1
ATOM 1378 C CA . ARG A 1 173 ? 20.288 2.811 -4.459 1.00 79.62 173 ARG A CA 1
ATOM 1379 C C . ARG A 1 173 ? 21.664 3.382 -4.824 1.00 79.62 173 ARG A C 1
ATOM 1381 O O . ARG A 1 173 ? 22.609 3.226 -4.068 1.00 79.62 173 ARG A O 1
ATOM 1388 N N . LEU A 1 174 ? 21.722 4.127 -5.930 1.00 80.44 174 LEU A N 1
ATOM 1389 C CA . LEU A 1 174 ? 22.895 4.918 -6.317 1.00 80.44 174 LEU A CA 1
ATOM 1390 C C . LEU A 1 174 ? 23.141 6.091 -5.343 1.00 80.44 174 LEU A C 1
ATOM 1392 O O . LEU A 1 174 ? 22.198 6.804 -5.001 1.00 80.44 174 LEU A O 1
ATOM 1396 N N . GLU A 1 175 ? 24.400 6.374 -5.001 1.00 76.00 175 GLU A N 1
ATOM 1397 C CA . GLU A 1 175 ? 24.795 7.402 -4.010 1.00 76.00 175 GLU A CA 1
ATOM 1398 C C . GLU A 1 175 ? 24.220 8.811 -4.288 1.00 76.00 175 GLU A C 1
ATOM 1400 O O . GLU A 1 175 ? 23.691 9.475 -3.401 1.00 76.00 175 GLU A O 1
ATOM 1405 N N . TRP A 1 176 ? 24.212 9.265 -5.546 1.00 75.38 176 TRP A N 1
ATOM 1406 C CA . TRP A 1 176 ? 23.653 10.573 -5.944 1.00 75.38 176 TRP A CA 1
ATOM 1407 C C . TRP A 1 176 ? 22.130 10.700 -5.755 1.00 75.38 176 TRP A C 1
ATOM 1409 O O . TRP A 1 176 ? 21.585 11.804 -5.810 1.00 75.38 176 TRP A O 1
ATOM 1419 N N . MET A 1 177 ? 21.426 9.594 -5.504 1.00 74.19 177 MET A N 1
ATOM 1420 C CA . MET A 1 177 ? 19.984 9.597 -5.244 1.00 74.19 177 MET A CA 1
ATOM 1421 C C . MET A 1 177 ? 19.645 9.956 -3.789 1.00 74.19 177 MET A C 1
ATOM 1423 O O . MET A 1 177 ? 18.461 10.058 -3.462 1.00 74.19 177 MET A O 1
ATOM 1427 N N . GLU A 1 178 ? 20.633 10.182 -2.915 1.00 74.75 178 GLU A N 1
ATOM 1428 C CA . GLU A 1 178 ? 20.398 10.748 -1.577 1.00 74.75 178 GLU A CA 1
ATOM 1429 C C . GLU A 1 178 ? 19.734 12.130 -1.654 1.00 74.75 178 GLU A C 1
ATOM 1431 O O . GLU A 1 178 ? 18.804 12.415 -0.904 1.00 74.75 178 GLU A O 1
ATOM 1436 N N . PHE A 1 179 ? 20.092 12.963 -2.637 1.00 78.62 179 PHE A N 1
ATOM 1437 C CA . PHE A 1 179 ? 19.460 14.276 -2.828 1.00 78.62 179 PHE A CA 1
ATOM 1438 C C . PHE A 1 179 ? 17.968 14.191 -3.190 1.00 78.62 179 PHE A C 1
ATOM 1440 O O . PHE A 1 179 ? 17.221 15.150 -2.990 1.00 78.62 179 PHE A O 1
ATOM 1447 N N . LEU A 1 180 ? 17.516 13.047 -3.713 1.00 81.56 180 LEU A N 1
ATOM 1448 C CA . LEU A 1 180 ? 16.121 12.801 -4.080 1.00 81.56 180 LEU A CA 1
ATOM 1449 C C . LEU A 1 180 ? 15.320 12.099 -2.972 1.00 81.56 180 LEU A C 1
ATOM 1451 O O . LEU A 1 180 ? 14.115 11.906 -3.142 1.00 81.56 180 LEU A O 1
ATOM 1455 N N . GLU A 1 181 ? 15.926 11.779 -1.821 1.00 81.81 181 GLU A N 1
ATOM 1456 C CA . GLU A 1 181 ? 15.228 11.247 -0.636 1.00 81.81 181 GLU A CA 1
ATOM 1457 C C . GLU A 1 181 ? 13.990 12.076 -0.242 1.00 81.81 181 GLU A C 1
ATOM 1459 O O . GLU A 1 181 ? 12.906 11.494 -0.089 1.00 81.81 181 GLU A O 1
ATOM 1464 N N . PRO A 1 182 ? 14.068 13.423 -0.136 1.00 85.44 182 PRO A N 1
ATOM 1465 C CA . PRO A 1 182 ? 12.909 14.235 0.230 1.00 85.44 182 PRO A CA 1
ATOM 1466 C C . PRO A 1 182 ? 11.811 14.189 -0.835 1.00 85.44 182 PRO A C 1
ATOM 1468 O O . PRO A 1 182 ? 10.626 14.206 -0.507 1.00 85.44 182 PRO A O 1
ATOM 1471 N N . VAL A 1 183 ? 12.197 14.096 -2.112 1.00 86.94 183 VAL A N 1
ATOM 1472 C CA . VAL A 1 183 ? 11.262 13.999 -3.241 1.00 86.94 183 VAL A CA 1
ATOM 1473 C C . VAL A 1 183 ? 10.544 12.652 -3.217 1.00 86.94 183 VAL A C 1
ATOM 1475 O O . VAL A 1 183 ? 9.321 12.609 -3.353 1.00 86.94 183 VAL A O 1
ATOM 1478 N N . ASN A 1 184 ? 11.277 11.561 -2.983 1.00 86.62 184 ASN A N 1
ATOM 1479 C CA . ASN A 1 184 ? 10.716 10.220 -2.859 1.00 86.62 184 ASN A CA 1
ATOM 1480 C C . ASN A 1 184 ? 9.757 10.130 -1.662 1.00 86.62 184 ASN A C 1
ATOM 1482 O O . ASN A 1 184 ? 8.608 9.711 -1.803 1.00 86.62 184 ASN A O 1
ATOM 1486 N N . THR A 1 185 ? 10.182 10.619 -0.496 1.00 85.69 185 THR A N 1
ATOM 1487 C CA . THR A 1 185 ? 9.334 10.690 0.704 1.00 85.69 185 THR A CA 1
ATOM 1488 C C . THR A 1 185 ? 8.081 11.524 0.443 1.00 85.69 185 THR A C 1
ATOM 1490 O O . THR A 1 185 ? 6.967 11.091 0.745 1.00 85.69 185 THR A O 1
ATOM 1493 N N . GLY A 1 186 ? 8.243 12.686 -0.197 1.00 87.50 186 GLY A N 1
ATOM 1494 C CA . GLY A 1 186 ? 7.143 13.543 -0.623 1.00 87.50 186 GLY A CA 1
ATOM 1495 C C . GLY A 1 186 ? 6.152 12.805 -1.521 1.00 87.50 186 GLY A C 1
ATOM 1496 O O . GLY A 1 186 ? 4.954 12.857 -1.258 1.00 87.50 186 GLY A O 1
ATOM 1497 N N . PHE A 1 187 ? 6.632 12.057 -2.519 1.00 90.25 187 PHE A N 1
ATOM 1498 C CA . PHE A 1 187 ? 5.797 11.248 -3.410 1.00 90.25 187 PHE A CA 1
ATOM 1499 C C . PHE A 1 187 ? 4.957 10.211 -2.652 1.00 90.25 187 PHE A C 1
ATOM 1501 O O . PHE A 1 187 ? 3.754 10.100 -2.904 1.00 90.25 187 PHE A O 1
ATOM 1508 N N . PHE A 1 188 ? 5.542 9.482 -1.698 1.00 89.25 188 PHE A N 1
ATOM 1509 C CA . PHE A 1 188 ? 4.811 8.488 -0.906 1.00 89.25 188 PHE A CA 1
ATOM 1510 C C . PHE A 1 188 ? 3.772 9.116 0.024 1.00 89.25 188 PHE A C 1
ATOM 1512 O O . PHE A 1 188 ? 2.644 8.622 0.102 1.00 89.25 188 PHE A O 1
ATOM 1519 N N . VAL A 1 189 ? 4.100 10.236 0.672 1.00 87.44 189 VAL A N 1
ATOM 1520 C CA . VAL A 1 189 ? 3.141 10.995 1.490 1.00 87.44 189 VAL A CA 1
ATOM 1521 C C . VAL A 1 189 ? 1.975 11.483 0.626 1.00 87.44 189 VAL A C 1
ATOM 1523 O O . VAL A 1 189 ? 0.811 11.293 0.983 1.00 87.44 189 VAL A O 1
ATOM 1526 N N . LEU A 1 190 ? 2.269 12.045 -0.549 1.00 88.00 190 LEU A N 1
ATOM 1527 C CA . LEU A 1 190 ? 1.254 12.503 -1.498 1.00 88.00 190 LEU A CA 1
ATOM 1528 C C . LEU A 1 190 ? 0.399 11.341 -2.013 1.00 88.00 190 LEU A C 1
ATOM 1530 O O . LEU A 1 190 ? -0.812 11.492 -2.133 1.00 88.00 190 LEU A O 1
ATOM 1534 N N . THR A 1 191 ? 0.997 10.174 -2.252 1.00 86.56 191 THR A N 1
ATOM 1535 C CA . THR A 1 191 ? 0.299 8.944 -2.658 1.00 86.56 191 THR A CA 1
ATOM 1536 C C . THR A 1 191 ? -0.653 8.460 -1.567 1.00 86.56 191 THR A C 1
ATOM 1538 O O . THR A 1 191 ? -1.815 8.176 -1.859 1.00 86.56 191 THR A O 1
ATOM 1541 N N . ALA A 1 192 ? -0.219 8.441 -0.304 1.00 86.00 192 ALA A N 1
ATOM 1542 C CA . ALA A 1 192 ? -1.070 8.073 0.825 1.00 86.00 192 ALA A CA 1
ATOM 1543 C C . ALA A 1 192 ? -2.252 9.046 0.987 1.00 86.00 192 ALA A C 1
ATOM 1545 O O . ALA A 1 192 ? -3.404 8.620 1.094 1.00 86.00 192 ALA A O 1
ATOM 1546 N N . ILE A 1 193 ? -1.997 10.358 0.922 1.00 85.06 193 ILE A N 1
ATOM 1547 C CA . ILE A 1 193 ? -3.048 11.388 0.976 1.00 85.06 193 ILE A CA 1
ATOM 1548 C C . ILE A 1 193 ? -3.994 11.254 -0.223 1.00 85.06 193 ILE A C 1
ATOM 1550 O O . ILE A 1 193 ? -5.218 11.319 -0.065 1.00 85.06 193 ILE A O 1
ATOM 1554 N N . ALA A 1 194 ? -3.455 11.038 -1.423 1.00 84.62 194 ALA A N 1
ATOM 1555 C CA . ALA A 1 194 ? -4.235 10.867 -2.640 1.00 84.62 194 ALA A CA 1
ATOM 1556 C C . ALA A 1 194 ? -5.132 9.625 -2.566 1.00 84.62 194 ALA A C 1
ATOM 1558 O O . ALA A 1 194 ? -6.293 9.684 -2.964 1.00 84.62 194 ALA A O 1
ATOM 1559 N N . PHE A 1 195 ? -4.640 8.524 -1.998 1.00 83.25 195 PHE A N 1
ATOM 1560 C CA . PHE A 1 195 ? -5.435 7.326 -1.750 1.00 83.25 195 PHE A CA 1
ATOM 1561 C C . PHE A 1 195 ? -6.573 7.606 -0.759 1.00 83.25 195 PHE A C 1
ATOM 1563 O O . PHE A 1 195 ? -7.742 7.387 -1.085 1.00 83.25 195 PHE A O 1
ATOM 1570 N N . VAL A 1 196 ? -6.265 8.169 0.416 1.00 80.19 196 VAL A N 1
ATOM 1571 C CA . VAL A 1 196 ? -7.270 8.470 1.451 1.00 80.19 196 VAL A CA 1
ATOM 1572 C C . VAL A 1 196 ? -8.346 9.416 0.918 1.00 80.19 196 VAL A C 1
ATOM 1574 O O . VAL A 1 196 ? -9.537 9.191 1.138 1.00 80.19 196 VAL A O 1
ATOM 1577 N N . THR A 1 197 ? -7.957 10.457 0.181 1.00 78.50 197 THR A N 1
ATOM 1578 C CA . THR A 1 197 ? -8.902 11.399 -0.441 1.00 78.50 197 THR A CA 1
ATOM 1579 C C . THR A 1 197 ? -9.730 10.731 -1.539 1.00 78.50 197 THR A C 1
ATOM 1581 O O . THR A 1 197 ? -10.958 10.864 -1.538 1.00 78.50 197 THR A O 1
ATOM 1584 N N . ALA A 1 198 ? -9.101 9.942 -2.417 1.00 75.12 198 ALA A N 1
ATOM 1585 C CA . ALA A 1 198 ? -9.780 9.219 -3.487 1.00 75.12 198 ALA A CA 1
ATOM 1586 C C . ALA A 1 198 ? -10.804 8.205 -2.968 1.00 75.12 198 ALA A C 1
ATOM 1588 O O . ALA A 1 198 ? -11.816 8.003 -3.644 1.00 75.12 198 ALA A O 1
ATOM 1589 N N . VAL A 1 199 ? -10.563 7.589 -1.805 1.00 72.12 199 VAL A N 1
ATOM 1590 C CA . VAL A 1 199 ? -11.489 6.662 -1.137 1.00 72.12 199 VAL A CA 1
ATOM 1591 C C . VAL A 1 199 ? -12.575 7.427 -0.374 1.00 72.12 199 VAL A C 1
ATOM 1593 O O . VAL A 1 199 ? -13.760 7.204 -0.621 1.00 72.12 199 VAL A O 1
ATOM 1596 N N . LYS A 1 200 ? -12.202 8.378 0.496 1.00 70.44 200 LYS A N 1
ATOM 1597 C CA . LYS A 1 200 ? -13.133 9.110 1.380 1.00 70.44 200 LYS A CA 1
ATOM 1598 C C . LYS A 1 200 ? -14.168 9.930 0.613 1.00 70.44 200 LYS A C 1
ATOM 1600 O O . LYS A 1 200 ? -15.330 9.971 1.010 1.00 70.44 200 LYS A O 1
ATOM 1605 N N . PHE A 1 201 ? -13.760 10.580 -0.476 1.00 65.44 201 PHE A N 1
ATOM 1606 C CA . PHE A 1 201 ? -14.636 11.455 -1.256 1.00 65.44 201 PHE A CA 1
ATOM 1607 C C . PHE A 1 201 ? -15.255 10.762 -2.478 1.00 65.44 201 PHE A C 1
ATOM 1609 O O . PHE A 1 201 ? -16.002 11.412 -3.209 1.00 65.44 201 PHE A O 1
ATOM 1616 N N . SER A 1 202 ? -15.006 9.457 -2.699 1.00 59.91 202 SER A N 1
ATOM 1617 C CA . SER A 1 202 ? -15.571 8.722 -3.839 1.00 59.91 202 SER A CA 1
ATOM 1618 C C . SER A 1 202 ? -17.093 8.594 -3.729 1.00 59.91 202 SER A C 1
ATOM 1620 O O . SER A 1 202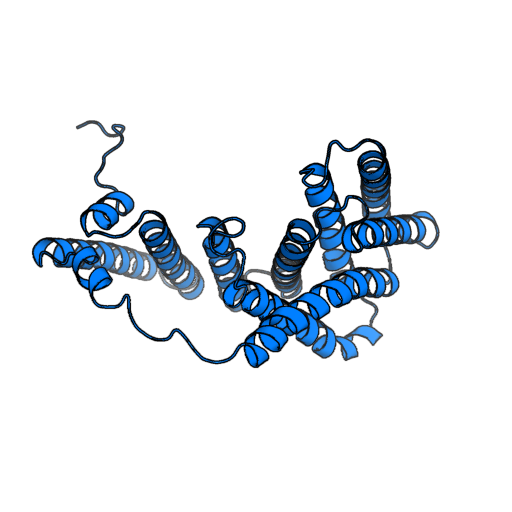 ? -17.608 7.863 -2.878 1.00 59.91 202 SER A O 1
ATOM 1622 N N . PRO A 1 203 ? -17.863 9.247 -4.605 1.00 48.66 203 PRO A N 1
ATOM 1623 C CA . PRO A 1 203 ? -19.260 9.508 -4.304 1.00 48.66 203 PRO A CA 1
ATOM 1624 C C . PRO A 1 203 ? -20.241 8.604 -5.069 1.00 48.66 203 PRO A C 1
ATOM 1626 O O . PRO A 1 203 ? -21.447 8.784 -4.945 1.00 48.66 203 PRO A O 1
ATOM 1629 N N . ARG A 1 204 ? -19.754 7.640 -5.869 1.00 48.09 204 ARG A N 1
ATOM 1630 C CA . ARG A 1 204 ? -20.594 6.705 -6.651 1.00 48.09 204 ARG A CA 1
ATOM 1631 C C . ARG A 1 204 ? -20.528 5.242 -6.194 1.00 48.09 204 ARG A C 1
ATOM 1633 O O . ARG A 1 204 ? -21.402 4.474 -6.571 1.00 48.09 204 ARG A O 1
ATOM 1640 N N . ARG A 1 205 ? -19.538 4.843 -5.382 1.00 46.16 205 ARG A N 1
ATOM 1641 C CA . ARG A 1 205 ? -19.258 3.420 -5.074 1.00 46.16 205 ARG A CA 1
ATOM 1642 C C . ARG A 1 205 ? -19.248 3.036 -3.590 1.00 46.16 205 ARG A C 1
ATOM 1644 O O . ARG A 1 205 ? -19.071 1.857 -3.296 1.00 46.16 205 ARG A O 1
ATOM 1651 N N . ARG A 1 206 ? -19.549 3.972 -2.675 1.00 44.91 206 ARG A N 1
ATOM 1652 C CA . ARG A 1 206 ? -19.635 3.731 -1.215 1.00 44.91 206 ARG A CA 1
ATOM 1653 C C . ARG A 1 206 ? -20.616 2.611 -0.816 1.00 44.91 206 ARG A C 1
ATOM 1655 O O . ARG A 1 206 ? -20.542 2.125 0.298 1.00 44.91 206 ARG A O 1
ATOM 1662 N N . LYS A 1 207 ? -21.543 2.210 -1.696 1.00 39.59 207 LYS A N 1
ATOM 1663 C CA . LYS A 1 207 ? -22.519 1.139 -1.420 1.00 39.59 207 LYS A CA 1
ATOM 1664 C C . LYS A 1 207 ? -22.255 -0.195 -2.132 1.00 39.59 207 LYS A C 1
ATOM 1666 O O . LYS A 1 207 ? -22.932 -1.154 -1.795 1.00 39.59 207 LYS A O 1
ATOM 1671 N N . ILE A 1 208 ? -21.349 -0.268 -3.116 1.00 42.50 208 ILE A N 1
ATOM 1672 C CA . ILE A 1 208 ? -21.254 -1.454 -3.999 1.00 42.50 208 ILE A CA 1
ATOM 1673 C C . ILE A 1 208 ? -19.829 -2.016 -4.114 1.00 42.50 208 ILE A C 1
ATOM 1675 O O . ILE A 1 208 ? -19.693 -3.219 -4.291 1.00 42.50 208 ILE A O 1
ATOM 1679 N N . GLU A 1 209 ? -18.763 -1.209 -3.999 1.00 43.03 209 GLU A N 1
ATOM 1680 C CA . GLU A 1 209 ? -17.419 -1.694 -4.388 1.00 43.03 209 GLU A CA 1
ATOM 1681 C C . GLU A 1 209 ? -16.284 -1.462 -3.386 1.00 43.03 209 GLU A C 1
ATOM 1683 O O . GLU A 1 209 ? -15.262 -2.125 -3.486 1.00 43.03 209 GLU A O 1
ATOM 1688 N N . PHE A 1 210 ? -16.453 -0.578 -2.402 1.00 44.53 210 PHE A N 1
ATOM 1689 C CA . PHE A 1 210 ? -15.513 -0.427 -1.287 1.00 44.53 210 PHE A CA 1
ATOM 1690 C C . PHE A 1 210 ? -16.322 -0.178 -0.013 1.00 44.53 210 PHE A C 1
ATOM 1692 O O . PHE A 1 210 ? -16.545 0.961 0.398 1.00 44.53 210 PHE A O 1
ATOM 1699 N N . ASN A 1 211 ? -16.815 -1.256 0.598 1.00 50.97 211 ASN A N 1
ATOM 1700 C CA . ASN A 1 211 ? -17.047 -1.217 2.037 1.00 50.97 211 ASN A CA 1
ATOM 1701 C C . ASN A 1 211 ? -15.655 -1.158 2.654 1.00 50.97 211 ASN A C 1
ATOM 1703 O O . ASN A 1 211 ? -14.885 -2.077 2.407 1.00 50.97 211 ASN A O 1
ATOM 1707 N N . THR A 1 212 ? -15.318 -0.098 3.393 1.00 54.25 212 THR A N 1
ATOM 1708 C CA . THR A 1 212 ? -14.105 -0.073 4.223 1.00 54.25 212 THR A CA 1
ATOM 1709 C C . THR A 1 212 ? -14.134 -1.320 5.090 1.00 54.25 212 THR A C 1
ATOM 1711 O O . THR A 1 212 ? -14.949 -1.428 6.011 1.00 54.25 212 THR A O 1
ATOM 1714 N N . THR A 1 213 ? -13.346 -2.312 4.696 1.00 62.41 213 THR A N 1
ATOM 1715 C CA . THR A 1 213 ? -13.390 -3.629 5.312 1.00 62.41 213 THR A CA 1
ATOM 1716 C C . THR A 1 213 ? -12.649 -3.548 6.635 1.00 62.41 213 THR A C 1
ATOM 1718 O O . THR A 1 213 ? -11.748 -2.728 6.802 1.00 62.41 213 THR A O 1
ATOM 1721 N N . ALA A 1 214 ? -13.007 -4.392 7.602 1.00 58.78 214 ALA A N 1
ATOM 1722 C CA . ALA A 1 214 ? -12.259 -4.477 8.857 1.00 58.78 214 ALA A CA 1
ATOM 1723 C C . ALA A 1 214 ? -10.751 -4.695 8.606 1.00 58.78 214 ALA A C 1
ATOM 1725 O O . ALA A 1 214 ? -9.913 -4.151 9.319 1.00 58.78 214 ALA A O 1
ATOM 1726 N N . THR A 1 215 ? -10.410 -5.409 7.531 1.00 63.91 215 THR A N 1
ATOM 1727 C CA . THR A 1 215 ? -9.037 -5.613 7.067 1.00 63.91 215 THR A CA 1
ATOM 1728 C C . THR A 1 215 ? -8.331 -4.321 6.659 1.00 63.91 215 THR A C 1
ATOM 1730 O O . THR A 1 215 ? -7.148 -4.190 6.945 1.00 63.91 215 THR A O 1
ATOM 1733 N N . ASP A 1 216 ? -9.023 -3.331 6.086 1.00 70.94 216 ASP A N 1
ATOM 1734 C CA . ASP A 1 216 ? -8.397 -2.045 5.740 1.00 70.94 216 ASP A CA 1
ATOM 1735 C C . ASP A 1 216 ? -7.968 -1.267 6.989 1.00 70.94 216 ASP A C 1
ATOM 1737 O O . ASP A 1 216 ? -6.881 -0.690 7.039 1.00 70.94 216 ASP A O 1
ATOM 1741 N N . TYR A 1 217 ? -8.795 -1.307 8.038 1.00 70.44 217 TYR A N 1
ATOM 1742 C CA . TYR A 1 217 ? -8.439 -0.742 9.338 1.00 70.44 217 TYR A CA 1
ATOM 1743 C C . TYR A 1 217 ? -7.270 -1.488 9.974 1.00 70.44 217 TYR A C 1
ATOM 1745 O O . TYR A 1 217 ? -6.379 -0.848 10.528 1.00 70.44 217 TYR A O 1
ATOM 1753 N N . LEU A 1 218 ? -7.237 -2.819 9.858 1.00 73.38 218 LEU A N 1
ATOM 1754 C CA . LEU A 1 218 ? -6.124 -3.625 10.354 1.00 73.38 218 LEU A CA 1
ATOM 1755 C C . LEU A 1 218 ? -4.807 -3.205 9.701 1.00 73.38 218 LEU A C 1
ATOM 1757 O O . LEU A 1 218 ? -3.826 -3.037 10.414 1.00 73.38 218 LEU A O 1
ATOM 1761 N N . VAL A 1 219 ? -4.769 -2.978 8.386 1.00 76.44 219 VAL A N 1
ATOM 1762 C CA . VAL A 1 219 ? -3.523 -2.571 7.719 1.00 76.44 219 VAL A CA 1
ATOM 1763 C C . VAL A 1 219 ? -3.081 -1.166 8.139 1.00 76.44 219 VAL A C 1
ATOM 1765 O O . VAL A 1 219 ? -1.893 -0.951 8.365 1.00 76.44 219 VAL A O 1
ATOM 1768 N N . VAL A 1 220 ? -4.004 -0.212 8.310 1.00 76.25 220 VAL A N 1
ATOM 1769 C CA . VAL A 1 220 ? -3.661 1.125 8.837 1.00 76.25 220 VAL A CA 1
ATOM 1770 C C . VAL A 1 220 ? -3.102 1.030 10.259 1.00 76.25 220 VAL A C 1
ATOM 1772 O O . VAL A 1 220 ? -2.107 1.675 10.586 1.00 76.25 220 VAL A O 1
ATOM 1775 N N . LEU A 1 221 ? -3.716 0.202 11.101 1.00 78.12 221 LEU A N 1
ATOM 1776 C CA . LEU A 1 221 ? -3.261 -0.029 12.467 1.00 78.12 221 LEU A CA 1
ATOM 1777 C C . LEU A 1 221 ? -1.915 -0.765 12.494 1.00 78.12 221 LEU A C 1
ATOM 1779 O O . LEU A 1 221 ? -1.039 -0.379 13.257 1.00 78.12 221 LEU A O 1
ATOM 1783 N N . LEU A 1 222 ? -1.696 -1.736 11.606 1.00 79.94 222 LEU A N 1
ATOM 1784 C CA . LEU A 1 222 ? -0.410 -2.407 11.419 1.00 79.94 222 LEU A CA 1
ATOM 1785 C C . LEU A 1 222 ? 0.679 -1.417 10.995 1.00 79.94 222 LEU A C 1
ATOM 1787 O O . LEU A 1 222 ? 1.766 -1.433 11.561 1.00 79.94 222 LEU A O 1
ATOM 1791 N N . LEU A 1 223 ? 0.391 -0.524 10.045 1.00 81.00 223 LEU A N 1
ATOM 1792 C CA . LEU A 1 223 ? 1.315 0.546 9.671 1.00 81.00 223 LEU A CA 1
ATOM 1793 C C . LEU A 1 223 ? 1.664 1.424 10.870 1.00 81.00 223 LEU A C 1
ATOM 1795 O O . LEU A 1 223 ? 2.834 1.716 11.107 1.00 81.00 223 LEU A O 1
ATOM 1799 N N . MET A 1 224 ? 0.662 1.808 11.658 1.00 78.25 224 MET A N 1
ATOM 1800 C CA . MET A 1 224 ? 0.880 2.577 12.877 1.00 78.25 224 MET A CA 1
ATOM 1801 C C . MET A 1 224 ? 1.711 1.788 13.901 1.00 78.25 224 MET A C 1
ATOM 1803 O O . MET A 1 224 ? 2.603 2.364 14.518 1.00 78.25 224 MET A O 1
ATOM 1807 N N . ALA A 1 225 ? 1.503 0.474 14.024 1.00 77.19 225 ALA A N 1
ATOM 1808 C CA . ALA A 1 225 ? 2.310 -0.409 14.866 1.00 77.19 225 ALA A CA 1
ATOM 1809 C C . ALA A 1 225 ? 3.773 -0.438 14.426 1.00 77.19 225 ALA A C 1
ATOM 1811 O O . ALA A 1 225 ? 4.660 -0.297 15.262 1.00 77.19 225 ALA A O 1
ATOM 1812 N N . VAL A 1 226 ? 4.029 -0.568 13.122 1.00 78.31 226 VAL A N 1
ATOM 1813 C CA . VAL A 1 226 ? 5.382 -0.564 12.548 1.00 78.31 226 VAL A CA 1
ATOM 1814 C C . VAL A 1 226 ? 6.072 0.786 12.782 1.00 78.31 226 VAL A C 1
ATOM 1816 O O . VAL A 1 226 ? 7.241 0.819 13.159 1.00 78.31 226 VAL A O 1
ATOM 1819 N N . LEU A 1 227 ? 5.352 1.905 12.648 1.00 79.12 227 LEU A N 1
ATOM 1820 C CA . LEU A 1 227 ? 5.885 3.244 12.940 1.00 79.12 227 LEU A CA 1
ATOM 1821 C C . LEU A 1 227 ? 6.180 3.455 14.433 1.00 79.12 227 LEU A C 1
ATOM 1823 O O . LEU A 1 227 ? 7.169 4.091 14.793 1.00 79.12 227 LEU A O 1
ATOM 1827 N N . VAL A 1 228 ? 5.350 2.913 15.323 1.00 77.00 228 VAL A N 1
ATOM 1828 C CA . VAL A 1 228 ? 5.618 2.935 16.768 1.00 77.00 228 VAL A CA 1
ATOM 1829 C C . VAL A 1 228 ? 6.821 2.047 17.101 1.00 77.00 228 VAL A C 1
ATOM 1831 O O . VAL A 1 228 ? 7.711 2.474 17.834 1.00 77.00 228 VAL A O 1
ATOM 1834 N N . ALA A 1 229 ? 6.899 0.853 16.510 1.00 72.00 229 ALA A N 1
ATOM 1835 C CA . ALA A 1 229 ? 8.030 -0.062 16.643 1.00 72.00 229 ALA A CA 1
ATOM 1836 C C . ALA A 1 229 ? 9.347 0.552 16.137 1.00 72.00 229 ALA A C 1
ATOM 1838 O O . ALA A 1 229 ? 10.402 0.327 16.734 1.00 72.00 229 ALA A O 1
ATOM 1839 N N . SER A 1 230 ? 9.279 1.386 15.095 1.00 74.00 230 SER A N 1
ATOM 1840 C CA . SER A 1 230 ? 10.412 2.158 14.575 1.00 74.00 230 SER A CA 1
ATOM 1841 C C . SER A 1 230 ? 11.019 3.092 15.618 1.00 74.00 230 SER A C 1
ATOM 1843 O O . SER A 1 230 ? 12.240 3.128 15.752 1.00 74.00 230 SER A O 1
ATOM 1845 N N . LYS A 1 231 ? 10.201 3.774 16.433 1.00 67.69 231 LYS A N 1
ATOM 1846 C CA . LYS A 1 231 ? 10.723 4.603 17.536 1.00 67.69 231 LYS A CA 1
ATOM 1847 C C . LYS A 1 231 ? 11.495 3.794 18.578 1.00 67.69 231 LYS A C 1
ATOM 1849 O O . LYS A 1 231 ? 12.366 4.340 19.243 1.00 67.69 231 LYS A O 1
ATOM 1854 N N . GLY A 1 232 ? 11.199 2.502 18.702 1.00 63.56 232 GLY A N 1
ATOM 1855 C CA . GLY A 1 232 ? 11.955 1.584 19.545 1.00 63.56 232 GLY A CA 1
ATOM 1856 C C . GLY A 1 232 ? 13.288 1.126 18.940 1.00 63.56 232 GLY A C 1
ATOM 1857 O O . GLY A 1 232 ? 13.960 0.319 19.570 1.00 63.56 232 GLY A O 1
ATOM 1858 N N . ASN A 1 233 ? 13.669 1.559 17.732 1.00 68.56 233 ASN A N 1
ATOM 1859 C CA . ASN A 1 233 ? 14.823 1.036 16.986 1.00 68.56 233 ASN A CA 1
ATOM 1860 C C . ASN A 1 233 ? 14.812 -0.505 16.876 1.00 68.56 233 ASN A C 1
ATOM 1862 O O . ASN A 1 233 ? 15.850 -1.159 16.937 1.00 68.56 233 ASN A O 1
ATOM 1866 N N . LEU A 1 234 ? 13.615 -1.107 16.807 1.00 64.25 234 LEU A N 1
ATOM 1867 C CA . LEU A 1 234 ? 13.465 -2.563 16.728 1.00 64.25 234 LEU A CA 1
ATOM 1868 C C . LEU A 1 234 ? 14.007 -3.089 15.398 1.00 64.25 234 LEU A C 1
ATOM 1870 O O . LEU A 1 234 ? 14.638 -4.143 15.371 1.00 64.25 234 LEU A O 1
ATOM 1874 N N . TRP A 1 235 ? 13.749 -2.358 14.313 1.00 61.62 235 TRP A N 1
ATOM 1875 C CA . TRP A 1 235 ? 14.151 -2.679 12.946 1.00 61.62 235 TRP A CA 1
ATOM 1876 C C . TRP A 1 235 ? 14.996 -1.531 12.388 1.00 61.62 235 TRP A C 1
ATOM 1878 O O . TRP A 1 235 ? 14.754 -0.370 12.723 1.00 61.62 235 TRP A O 1
ATOM 1888 N N . GLY A 1 236 ? 15.963 -1.844 11.520 1.00 68.81 236 GLY A N 1
ATOM 1889 C CA . GLY A 1 236 ? 16.711 -0.822 10.786 1.00 68.81 236 GLY A CA 1
ATOM 1890 C C . GLY A 1 236 ? 15.772 0.077 9.975 1.00 68.81 236 GLY A C 1
ATOM 1891 O O . GLY A 1 236 ? 14.727 -0.380 9.500 1.00 68.81 236 GLY A O 1
ATOM 1892 N N . ASN A 1 237 ? 16.143 1.351 9.814 1.00 75.62 237 ASN A N 1
ATOM 1893 C CA . ASN A 1 237 ? 15.308 2.370 9.165 1.00 75.62 237 ASN A CA 1
ATOM 1894 C C . ASN A 1 237 ? 14.820 1.924 7.768 1.00 75.62 237 ASN A C 1
ATOM 1896 O O . ASN A 1 237 ? 13.659 2.114 7.412 1.00 75.62 237 ASN A O 1
ATOM 1900 N N . GLU A 1 238 ? 15.671 1.221 7.017 1.00 79.50 238 GLU A N 1
ATOM 1901 C CA . GLU A 1 238 ? 15.362 0.693 5.683 1.00 79.50 238 GLU A CA 1
ATOM 1902 C C . GLU A 1 238 ? 14.192 -0.298 5.660 1.00 79.50 238 GLU A C 1
ATOM 1904 O O . GLU A 1 238 ? 13.329 -0.212 4.787 1.00 79.50 238 GLU A O 1
ATOM 1909 N N . GLY A 1 239 ? 14.113 -1.213 6.633 1.00 81.06 239 GLY A N 1
ATOM 1910 C CA . GLY A 1 239 ? 13.047 -2.219 6.685 1.00 81.06 239 GLY A CA 1
ATOM 1911 C C . GLY A 1 239 ? 11.676 -1.598 6.957 1.00 81.06 239 GLY A C 1
ATOM 1912 O O . GLY A 1 239 ? 10.672 -1.998 6.367 1.00 81.06 239 GLY A O 1
ATOM 1913 N N . ILE A 1 240 ? 11.633 -0.572 7.808 1.00 82.50 240 ILE A N 1
ATOM 1914 C CA . ILE A 1 240 ? 10.409 0.192 8.082 1.00 82.50 240 ILE A CA 1
ATOM 1915 C C . ILE A 1 240 ? 9.997 0.995 6.851 1.00 82.50 240 ILE A C 1
ATOM 1917 O O . ILE A 1 240 ? 8.828 0.952 6.462 1.00 82.50 240 ILE A O 1
ATOM 1921 N N . MET A 1 241 ? 10.949 1.687 6.213 1.00 83.25 241 MET A N 1
ATOM 1922 C CA . MET A 1 241 ? 10.688 2.416 4.972 1.00 83.25 241 MET A CA 1
ATOM 1923 C C . MET A 1 241 ? 10.132 1.486 3.894 1.00 83.25 241 MET A C 1
ATOM 1925 O O . MET A 1 241 ? 9.130 1.829 3.270 1.00 83.25 241 MET A O 1
ATOM 1929 N N . PHE A 1 242 ? 10.699 0.287 3.741 1.00 88.25 242 PHE A N 1
ATOM 1930 C CA . PHE A 1 242 ? 10.199 -0.726 2.816 1.00 88.25 242 PHE A CA 1
ATOM 1931 C C . PHE A 1 242 ? 8.739 -1.095 3.098 1.00 88.25 242 PHE A C 1
ATOM 1933 O O . PHE A 1 242 ? 7.911 -1.016 2.192 1.00 88.25 242 PHE A O 1
ATOM 1940 N N . VAL A 1 243 ? 8.392 -1.441 4.344 1.00 87.56 243 VAL A N 1
ATOM 1941 C CA . VAL A 1 243 ? 7.016 -1.835 4.698 1.00 87.56 243 VAL A CA 1
ATOM 1942 C C . VAL A 1 243 ? 6.029 -0.694 4.459 1.00 87.56 243 VAL A C 1
ATOM 1944 O O . VAL A 1 243 ? 4.978 -0.907 3.855 1.00 87.56 243 VAL A O 1
ATOM 1947 N N . VAL A 1 244 ? 6.361 0.526 4.888 1.00 86.88 244 VAL A N 1
ATOM 1948 C CA . VAL A 1 244 ? 5.480 1.689 4.711 1.00 86.88 244 VAL A CA 1
ATOM 1949 C C . VAL A 1 244 ? 5.262 1.983 3.226 1.00 86.88 244 VAL A C 1
ATOM 1951 O O . VAL A 1 244 ? 4.117 2.108 2.786 1.00 86.88 244 VAL A O 1
ATOM 1954 N N . GLN A 1 245 ? 6.339 2.044 2.438 1.00 90.25 245 GLN A N 1
ATOM 1955 C CA . GLN A 1 245 ? 6.270 2.301 0.999 1.00 90.25 245 GLN A CA 1
ATOM 1956 C C . GLN A 1 245 ? 5.502 1.198 0.260 1.00 90.25 245 GLN A C 1
ATOM 1958 O O . GLN A 1 245 ? 4.639 1.497 -0.570 1.00 90.25 245 GLN A O 1
ATOM 1963 N N . MET A 1 246 ? 5.751 -0.068 0.604 1.00 90.62 246 MET A N 1
ATOM 1964 C CA . MET A 1 246 ? 5.071 -1.221 0.015 1.00 90.62 246 MET A CA 1
ATOM 1965 C C . MET A 1 246 ? 3.563 -1.166 0.263 1.00 90.62 246 MET A C 1
ATOM 1967 O O . MET A 1 246 ? 2.790 -1.278 -0.686 1.00 90.62 246 MET A O 1
ATOM 1971 N N . VAL A 1 247 ? 3.124 -0.933 1.504 1.00 88.88 247 VAL A N 1
ATOM 1972 C CA . VAL A 1 247 ? 1.691 -0.874 1.830 1.00 88.88 247 VAL A CA 1
ATOM 1973 C C . VAL A 1 247 ? 1.004 0.287 1.109 1.00 88.88 247 VAL A C 1
ATOM 1975 O O . VAL A 1 247 ? -0.071 0.101 0.537 1.00 88.88 247 VAL A O 1
ATOM 1978 N 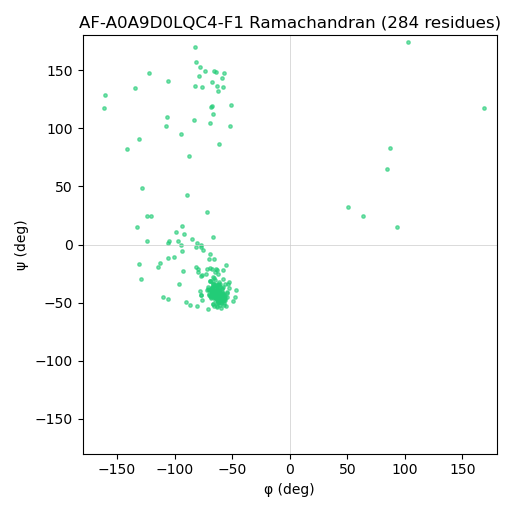N . VAL A 1 248 ? 1.619 1.476 1.091 1.00 89.62 248 VAL A N 1
ATOM 1979 C CA . VAL A 1 248 ? 1.064 2.645 0.386 1.00 89.62 248 VAL A CA 1
ATOM 1980 C C . VAL A 1 248 ? 0.915 2.358 -1.111 1.00 89.62 248 VAL A C 1
ATOM 1982 O O . VAL A 1 248 ? -0.137 2.643 -1.691 1.00 89.62 248 VAL A O 1
ATOM 1985 N N . LEU A 1 249 ? 1.925 1.747 -1.737 1.00 91.56 249 LEU A N 1
ATOM 1986 C CA . LEU A 1 249 ? 1.855 1.364 -3.146 1.00 91.56 249 LEU A CA 1
ATOM 1987 C C . LEU A 1 249 ? 0.832 0.266 -3.408 1.00 91.56 249 LEU A C 1
ATOM 1989 O O . LEU A 1 249 ? 0.117 0.349 -4.401 1.00 91.56 249 LEU A O 1
ATOM 1993 N N . PHE A 1 250 ? 0.717 -0.733 -2.535 1.00 90.62 250 PHE A N 1
ATOM 1994 C CA . PHE A 1 250 ? -0.260 -1.811 -2.685 1.00 90.62 250 PHE A CA 1
ATOM 1995 C C . PHE A 1 250 ? -1.685 -1.271 -2.669 1.00 90.62 250 PHE A C 1
ATOM 1997 O O . PHE A 1 250 ? -2.471 -1.612 -3.551 1.00 90.62 250 PHE A O 1
ATOM 2004 N N . TYR A 1 251 ? -1.997 -0.357 -1.749 1.00 86.62 251 TYR A N 1
ATOM 2005 C CA . TYR A 1 251 ? -3.293 0.321 -1.729 1.00 86.62 251 TYR A CA 1
ATOM 2006 C C . TYR A 1 251 ? -3.544 1.164 -2.975 1.00 86.62 251 TYR A C 1
ATOM 2008 O O . TYR A 1 251 ? -4.642 1.139 -3.539 1.00 86.62 251 TYR A O 1
ATOM 2016 N N . GLY A 1 252 ? -2.524 1.887 -3.436 1.00 87.69 252 GLY A N 1
ATOM 2017 C CA . GLY A 1 252 ? -2.593 2.632 -4.684 1.00 87.69 252 GLY A CA 1
ATOM 2018 C C . GLY A 1 252 ? -2.873 1.725 -5.888 1.00 87.69 252 GLY A C 1
ATOM 2019 O O . GLY A 1 252 ? -3.777 2.001 -6.677 1.00 87.69 252 GLY A O 1
ATOM 2020 N N . CYS A 1 253 ? -2.154 0.609 -6.006 1.00 89.19 253 CYS A N 1
ATOM 2021 C CA . CYS A 1 253 ? -2.347 -0.388 -7.054 1.00 89.19 253 CYS A CA 1
ATOM 2022 C C . CYS A 1 253 ? -3.731 -1.051 -6.973 1.00 89.19 253 CYS A C 1
ATOM 2024 O O . CYS A 1 253 ? -4.399 -1.163 -8.000 1.00 89.19 253 CYS A O 1
ATOM 2026 N N . GLU A 1 254 ? -4.198 -1.433 -5.780 1.00 86.75 254 GLU A N 1
ATOM 2027 C CA . GLU A 1 254 ? -5.525 -2.030 -5.560 1.00 86.75 254 GLU A CA 1
ATOM 2028 C C . GLU A 1 254 ? -6.641 -1.106 -6.054 1.00 86.75 254 GLU A C 1
ATOM 2030 O O . GLU A 1 254 ? -7.555 -1.539 -6.766 1.00 86.75 254 GLU A O 1
ATOM 2035 N N . LEU A 1 255 ? -6.533 0.188 -5.735 1.00 82.19 255 LEU A N 1
ATOM 2036 C CA . LEU A 1 255 ? -7.478 1.196 -6.197 1.00 82.19 255 LEU A CA 1
ATOM 2037 C C . LEU A 1 255 ? -7.499 1.268 -7.732 1.00 82.19 255 LEU A C 1
ATOM 2039 O O . LEU A 1 255 ? -8.570 1.259 -8.341 1.00 82.19 255 LEU A O 1
ATOM 2043 N N . LEU A 1 256 ? -6.328 1.287 -8.376 1.00 84.81 256 LEU A N 1
ATOM 2044 C CA . LEU A 1 256 ? -6.221 1.360 -9.837 1.00 84.81 256 LEU A CA 1
ATOM 2045 C C . LEU A 1 256 ? -6.754 0.107 -10.542 1.00 84.81 256 LEU A C 1
ATOM 2047 O O . LEU A 1 256 ? -7.417 0.230 -11.578 1.00 84.81 256 LEU A O 1
ATOM 2051 N N . ILE A 1 257 ? -6.486 -1.081 -9.993 1.00 82.19 257 ILE A N 1
ATOM 2052 C CA . ILE A 1 257 ? -6.959 -2.358 -10.545 1.00 82.19 257 ILE A CA 1
ATOM 2053 C C . ILE A 1 257 ? -8.481 -2.465 -10.415 1.00 82.19 257 ILE A C 1
ATOM 2055 O O . ILE A 1 257 ? -9.157 -2.875 -11.359 1.00 82.19 257 ILE A O 1
ATOM 2059 N N . THR A 1 258 ? -9.039 -2.056 -9.275 1.00 76.88 258 THR A N 1
ATOM 2060 C CA . THR A 1 258 ? -10.490 -2.109 -9.038 1.00 76.88 258 THR A CA 1
ATOM 2061 C C . THR A 1 258 ? -11.256 -1.105 -9.909 1.00 76.88 258 THR A C 1
ATOM 2063 O O . THR A 1 258 ? -12.390 -1.354 -10.332 1.00 76.88 258 THR A O 1
ATOM 2066 N N . GLU A 1 259 ? -10.643 0.036 -10.231 1.00 72.69 259 GLU A N 1
ATOM 2067 C CA . GLU A 1 259 ? -11.254 1.056 -11.086 1.00 72.69 259 GLU A CA 1
ATOM 2068 C C . GLU A 1 259 ? -11.241 0.688 -12.570 1.00 72.69 259 GLU A C 1
ATOM 2070 O O . GLU A 1 259 ? -12.270 0.809 -13.244 1.00 72.69 259 GLU A O 1
ATOM 2075 N N . LYS A 1 260 ? -10.098 0.236 -13.095 1.00 68.56 260 LYS A N 1
ATOM 2076 C CA . LYS A 1 260 ? -9.946 -0.092 -14.516 1.00 68.56 260 LYS A CA 1
ATOM 2077 C C . LYS A 1 260 ? -10.183 -1.582 -14.742 1.00 68.56 260 LYS A C 1
ATOM 2079 O O . LYS A 1 260 ? -9.260 -2.384 -14.699 1.00 68.56 260 LYS A O 1
ATOM 2084 N N . ARG A 1 261 ? -11.420 -1.942 -15.099 1.00 63.72 261 ARG A N 1
ATOM 2085 C CA . ARG A 1 261 ? -11.843 -3.323 -15.421 1.00 63.72 261 ARG A CA 1
ATOM 2086 C C . ARG A 1 261 ? -11.316 -3.855 -16.770 1.00 63.72 261 ARG A C 1
ATOM 2088 O O . ARG A 1 261 ? -11.973 -4.678 -17.399 1.00 63.72 261 ARG A O 1
ATOM 2095 N N . SER A 1 262 ? -10.167 -3.378 -17.250 1.00 69.06 262 SER A N 1
ATOM 2096 C CA . SER A 1 262 ? -9.554 -3.859 -18.495 1.00 69.06 262 SER A CA 1
ATOM 2097 C C . SER A 1 262 ? -8.345 -4.733 -18.191 1.00 69.06 262 SER A C 1
ATOM 2099 O O . SER A 1 262 ? -7.547 -4.412 -17.314 1.00 69.06 262 SER A O 1
ATOM 2101 N N . ARG A 1 263 ? -8.186 -5.815 -18.960 1.00 64.12 263 ARG A N 1
ATOM 2102 C CA . ARG A 1 263 ? -6.994 -6.680 -18.915 1.00 64.12 263 ARG A CA 1
ATOM 2103 C C . ARG A 1 263 ? -5.736 -5.916 -19.337 1.00 64.12 263 ARG A C 1
ATOM 2105 O O . ARG A 1 263 ? -4.686 -6.080 -18.734 1.00 64.12 263 ARG A O 1
ATOM 2112 N N . TRP A 1 264 ? -5.884 -4.997 -20.289 1.00 71.12 264 TRP A N 1
ATOM 2113 C CA . TRP A 1 264 ? -4.835 -4.091 -20.768 1.00 71.12 264 TRP A CA 1
ATOM 2114 C C . TRP A 1 264 ? -4.798 -2.795 -19.951 1.00 71.12 264 TRP A C 1
ATOM 2116 O O . TRP A 1 264 ? -4.726 -1.687 -20.483 1.00 71.12 264 TRP A O 1
ATOM 2126 N N . GLY A 1 265 ? -4.929 -2.914 -18.630 1.00 79.25 265 GLY A N 1
ATOM 2127 C CA . GLY A 1 265 ? -4.803 -1.775 -17.735 1.00 79.25 265 GLY A CA 1
ATOM 2128 C C . GLY A 1 265 ? -3.390 -1.195 -17.811 1.00 79.25 265 GLY A C 1
ATOM 2129 O O . GLY A 1 265 ? -2.412 -1.939 -17.783 1.00 79.25 265 GLY A O 1
ATOM 2130 N N . GLY A 1 266 ? -3.270 0.136 -17.856 1.00 84.50 266 GLY A N 1
ATOM 2131 C CA . GLY A 1 266 ? -1.962 0.805 -17.914 1.00 84.50 266 GLY A CA 1
ATOM 2132 C C . GLY A 1 266 ? -1.002 0.371 -16.797 1.00 84.50 266 GLY A C 1
ATOM 2133 O O . GLY A 1 266 ? 0.190 0.234 -17.045 1.00 84.50 266 GLY A O 1
ATOM 2134 N N . LEU A 1 267 ? -1.519 0.060 -15.600 1.00 88.88 267 LEU A N 1
ATOM 2135 C CA . LEU A 1 267 ? -0.713 -0.470 -14.495 1.00 88.88 267 LEU A CA 1
ATOM 2136 C C . LEU A 1 267 ? -0.164 -1.875 -14.787 1.00 88.88 267 LEU A C 1
ATOM 2138 O O . LEU A 1 267 ? 0.997 -2.131 -14.501 1.00 88.88 267 LEU A O 1
ATOM 2142 N N . THR A 1 268 ? -0.962 -2.769 -15.376 1.00 89.69 268 THR A N 1
ATOM 2143 C CA . THR A 1 268 ? -0.529 -4.131 -15.735 1.00 89.69 268 THR A CA 1
ATOM 2144 C C . THR A 1 268 ? 0.552 -4.100 -16.805 1.00 89.69 268 THR A C 1
ATOM 2146 O O . THR A 1 268 ? 1.569 -4.770 -16.658 1.00 89.69 268 THR A O 1
ATOM 2149 N N . ILE A 1 269 ? 0.368 -3.277 -17.843 1.00 91.44 269 ILE A N 1
ATOM 2150 C CA . ILE A 1 269 ? 1.378 -3.085 -18.892 1.00 91.44 269 ILE A CA 1
ATOM 2151 C C . ILE A 1 269 ? 2.659 -2.524 -18.277 1.00 91.44 269 ILE A C 1
ATOM 2153 O O . ILE A 1 269 ? 3.744 -3.020 -18.557 1.00 91.44 269 ILE A O 1
ATOM 2157 N N . THR A 1 270 ? 2.534 -1.535 -17.393 1.00 93.12 270 THR A N 1
ATOM 2158 C CA . THR A 1 270 ? 3.699 -0.945 -16.732 1.00 93.12 270 THR A CA 1
ATOM 2159 C C . THR A 1 270 ? 4.424 -1.962 -15.862 1.00 93.12 270 THR A C 1
ATOM 2161 O O . THR A 1 270 ? 5.628 -2.109 -15.992 1.00 93.12 270 THR A O 1
ATOM 2164 N N . ALA A 1 271 ? 3.706 -2.728 -15.040 1.00 92.88 271 ALA A N 1
ATOM 2165 C CA . ALA A 1 271 ? 4.303 -3.774 -14.218 1.00 92.88 271 ALA A CA 1
ATOM 2166 C C . ALA A 1 271 ? 4.974 -4.868 -15.069 1.00 92.88 271 ALA A C 1
ATOM 2168 O O . ALA A 1 271 ? 6.030 -5.371 -14.691 1.00 92.88 271 ALA A O 1
ATOM 2169 N N . LEU A 1 272 ? 4.414 -5.207 -16.237 1.00 94.50 272 LEU A N 1
ATOM 2170 C CA . LEU A 1 272 ? 5.058 -6.116 -17.183 1.00 94.50 272 LEU A CA 1
ATOM 2171 C C . LEU A 1 272 ? 6.373 -5.518 -17.697 1.00 94.50 272 LEU A C 1
ATOM 2173 O O . LEU A 1 272 ? 7.415 -6.153 -17.555 1.00 94.50 272 LEU A O 1
ATOM 2177 N N . VAL A 1 273 ? 6.341 -4.291 -18.224 1.00 95.62 273 VAL A N 1
ATOM 2178 C CA . VAL A 1 273 ? 7.531 -3.586 -18.732 1.00 95.62 273 VAL A CA 1
ATOM 2179 C C . VAL A 1 273 ? 8.600 -3.471 -17.646 1.00 95.62 273 VAL A C 1
ATOM 2181 O O . VAL A 1 273 ? 9.749 -3.831 -17.881 1.00 95.62 273 VAL A O 1
ATOM 2184 N N . THR A 1 274 ? 8.227 -3.058 -16.436 1.00 94.62 274 THR A N 1
ATOM 2185 C CA . THR A 1 274 ? 9.135 -2.971 -15.291 1.00 94.62 274 THR A CA 1
ATOM 2186 C C . THR A 1 274 ? 9.759 -4.326 -14.952 1.00 94.62 274 THR A C 1
ATOM 2188 O O . THR A 1 274 ? 10.968 -4.398 -14.742 1.00 94.62 274 THR A O 1
ATOM 2191 N N . SER A 1 275 ? 8.976 -5.413 -14.948 1.00 93.94 275 SER A N 1
ATOM 2192 C CA . SER A 1 275 ? 9.519 -6.758 -14.708 1.00 93.94 275 SER A CA 1
ATOM 2193 C C . SER A 1 275 ? 10.507 -7.186 -15.798 1.00 93.94 275 SER A C 1
ATOM 2195 O O . SER A 1 275 ? 11.558 -7.732 -15.485 1.00 93.94 275 SER A O 1
ATOM 2197 N N . VAL A 1 276 ? 10.231 -6.864 -17.066 1.00 95.00 276 VAL A N 1
ATOM 2198 C CA . VAL A 1 276 ? 11.131 -7.163 -18.188 1.00 95.00 276 VAL A CA 1
ATOM 2199 C C . VAL A 1 276 ? 12.428 -6.359 -18.078 1.00 95.00 276 VAL A C 1
ATOM 2201 O O . VAL A 1 276 ? 13.502 -6.910 -18.301 1.00 95.00 276 VAL A O 1
ATOM 2204 N N . ILE A 1 277 ? 12.366 -5.088 -17.670 1.00 93.56 277 ILE A N 1
ATOM 2205 C CA . ILE A 1 277 ? 13.571 -4.281 -17.428 1.00 93.56 277 ILE A CA 1
ATOM 2206 C C . ILE A 1 277 ? 14.422 -4.911 -16.316 1.00 93.56 277 ILE A C 1
ATOM 2208 O O . ILE A 1 277 ? 15.635 -5.023 -16.485 1.00 93.56 277 ILE A O 1
ATOM 2212 N N . LEU A 1 278 ? 13.815 -5.381 -15.218 1.00 93.38 278 LEU A N 1
ATOM 2213 C CA . LEU A 1 278 ? 14.543 -6.088 -14.152 1.00 93.38 278 LEU A CA 1
ATOM 2214 C C . LEU A 1 278 ? 15.260 -7.341 -14.672 1.00 93.38 278 LEU A C 1
ATOM 2216 O O . LEU A 1 278 ? 16.415 -7.570 -14.318 1.00 93.38 278 LEU A O 1
ATOM 2220 N N . VAL A 1 279 ? 14.603 -8.124 -15.532 1.00 94.00 279 VAL A N 1
ATOM 2221 C CA . VAL A 1 279 ? 15.200 -9.308 -16.174 1.00 94.00 279 VAL A CA 1
ATOM 2222 C C . VAL A 1 279 ? 16.407 -8.918 -17.012 1.00 94.00 279 VAL A C 1
ATOM 2224 O O . VAL A 1 279 ? 17.482 -9.490 -16.843 1.00 94.00 279 VAL A O 1
ATOM 2227 N N . VAL A 1 280 ? 16.240 -7.935 -17.902 1.00 92.88 280 VAL A N 1
ATOM 2228 C CA . VAL A 1 280 ? 17.310 -7.512 -18.810 1.00 92.88 280 VAL A CA 1
ATOM 2229 C C . VAL A 1 280 ? 18.504 -6.995 -18.014 1.00 92.88 280 VAL A C 1
ATOM 2231 O O . VAL A 1 280 ? 19.636 -7.404 -18.263 1.00 92.88 280 VAL A O 1
ATOM 2234 N N . ARG A 1 281 ? 18.257 -6.151 -17.008 1.00 89.75 281 ARG A N 1
ATOM 2235 C CA . ARG A 1 281 ? 19.327 -5.580 -16.190 1.00 89.75 281 ARG A CA 1
ATOM 2236 C C . ARG A 1 281 ? 20.041 -6.626 -15.340 1.00 89.75 281 ARG A C 1
ATOM 2238 O O . ARG A 1 281 ? 21.263 -6.635 -15.309 1.00 89.75 281 ARG A O 1
ATOM 2245 N N . GLY A 1 282 ? 19.307 -7.525 -14.692 1.00 89.12 282 GLY A N 1
ATOM 2246 C CA . GLY A 1 282 ? 19.913 -8.503 -13.791 1.00 89.12 282 GLY A CA 1
ATOM 2247 C C . GLY A 1 282 ? 20.559 -9.711 -14.479 1.00 89.12 282 GLY A C 1
ATOM 2248 O O . GLY A 1 282 ? 21.411 -10.355 -13.869 1.00 89.12 282 GLY A O 1
ATOM 2249 N N . LEU A 1 283 ? 20.191 -10.032 -15.725 1.00 87.31 283 LEU A N 1
ATOM 2250 C CA . LEU A 1 283 ? 20.818 -11.124 -16.484 1.00 87.31 283 LEU A CA 1
ATOM 2251 C C . LEU A 1 283 ? 21.926 -10.654 -17.433 1.00 87.31 283 LEU A C 1
ATOM 2253 O O . LEU A 1 283 ? 22.884 -11.396 -17.626 1.00 87.31 283 LEU A O 1
ATOM 2257 N N . PHE A 1 284 ? 21.804 -9.460 -18.025 1.00 81.00 284 PHE A N 1
ATOM 2258 C CA . PHE A 1 284 ? 22.714 -9.009 -19.089 1.00 81.00 284 PHE A CA 1
ATOM 2259 C C . PHE A 1 284 ? 23.583 -7.798 -18.726 1.00 81.00 284 PHE A C 1
ATOM 2261 O O . PHE A 1 284 ? 24.578 -7.569 -19.405 1.00 81.00 284 PHE A O 1
ATOM 2268 N N . LEU A 1 285 ? 23.227 -7.013 -17.702 1.00 74.75 285 LEU A N 1
ATOM 2269 C CA . LEU A 1 285 ? 23.915 -5.757 -17.343 1.00 74.75 285 LEU A CA 1
ATOM 2270 C C . LEU A 1 285 ? 24.484 -5.785 -15.910 1.00 74.75 285 LEU A C 1
ATOM 2272 O O . LEU A 1 285 ? 24.606 -4.734 -15.284 1.00 74.75 285 LEU A O 1
ATOM 2276 N N . ASN A 1 286 ? 24.756 -6.983 -15.381 1.00 57.12 286 ASN A N 1
ATOM 2277 C CA . ASN A 1 286 ? 25.091 -7.226 -13.973 1.00 57.12 286 ASN A CA 1
ATOM 2278 C C . ASN A 1 286 ? 26.590 -7.229 -13.662 1.00 57.12 286 ASN A C 1
ATOM 2280 O O . ASN A 1 286 ? 27.369 -7.581 -14.574 1.00 57.12 286 ASN A O 1
#

Secondary structure (DSSP, 8-state):
--TTS--TTSHHHHHHHTT--HHHHHHHHHHHHHHHHHHHHHTTTS-HHHHHHHHHHHHHHHHHHHHHHHHTT--HHHHHTTSS-----S-HHHHHHHHHHHHHHHHHHHHHHHHHHHHHBS---HHHHHHHHHHHHHHHHHHHH--STT-HHHHHHHHHHHHHHHHHHHHTB-GGGGGGHHHHHHHHHHHHHHHHHHHHT--SSTTTT----HHHHHHHHHHHHHHHHHHTT-S-HHHHHHHHHHHHHHHHHHHHHHH---TT-HHHHHHHHHHHHHHHHHHH--

Sequence (286 aa):
MNLFEATRNHIHHRLLDLGFIHQESVIIIYSLQMVFVTCGVLLRYESNEMIAAVYLGLAASVFAVLNLAERSGWRFAENRRRSGQEKIMAHDMMRKILVVVPRRFLSIGIPLYLLLTVLTIERVPGDFAKLALLVSVLMVLELFFGVGPHSVMRRALVYITAAFVVYLGISYRLEWMEFLEPVNTGFFVLTAIAFVTAVKFSPRRRKIEFNTTATDYLVVLLLMAVLVASKGNLWGNEGIMFVVQMVVLFYGCELLITEKRSRWGGLTITALVTSVILVVRGLFLN